Protein AF-A0A2B1KEV9-F1 (afdb_monomer)

Foldseek 3Di:
DDPVLLVPQLVLQVVLQCVVVVNDRDQKDKDFDPVVVQVVLQSQACQNSVHWKWKADQQFGGWTWHGKACDPDPQWIWTAIPVGIEIFNWGMWMWGDPPPSQLLTKIKTFGDADDDLPQDDLDDDVPDDVVVNVVVRFKAWWKAAPPGDTHHNVCVVVQWDADPVRDTDGGPPPIGTYMYTRGFMMMMGRCSHPCNVPDDPPTRSVRRVDDPVRVVVVSNVVVVVVD

Structure (mmCIF, N/CA/C/O backbone):
data_AF-A0A2B1KEV9-F1
#
_entry.id   AF-A0A2B1KEV9-F1
#
loop_
_atom_site.group_PDB
_atom_site.id
_atom_site.type_symbol
_atom_site.label_atom_id
_atom_site.label_alt_id
_atom_site.label_comp_id
_atom_site.label_asym_id
_atom_site.label_entity_id
_atom_site.label_seq_id
_atom_site.pdbx_PDB_ins_code
_atom_site.Cartn_x
_atom_site.Cartn_y
_atom_site.Cartn_z
_atom_site.occupancy
_atom_site.B_iso_or_equiv
_atom_site.auth_seq_id
_atom_site.auth_comp_id
_atom_site.auth_asym_id
_atom_site.auth_atom_id
_atom_site.pdbx_PDB_model_num
ATOM 1 N N . MET A 1 1 ? 6.404 10.753 18.498 1.00 74.69 1 MET A N 1
ATOM 2 C CA . MET A 1 1 ? 5.190 11.523 18.139 1.00 74.69 1 MET A CA 1
ATOM 3 C C . MET A 1 1 ? 4.814 12.431 19.304 1.00 74.69 1 MET A C 1
ATOM 5 O O . MET A 1 1 ? 4.954 11.979 20.433 1.00 74.69 1 MET A O 1
ATOM 9 N N . SER A 1 2 ? 4.399 13.683 19.070 1.00 80.38 2 SER A N 1
ATOM 10 C CA . SER A 1 2 ? 3.985 14.595 20.153 1.00 80.38 2 SER A CA 1
ATOM 11 C C . SER A 1 2 ? 2.540 14.333 20.602 1.00 80.38 2 SER A C 1
ATOM 13 O O . SER A 1 2 ? 1.712 13.868 19.815 1.00 80.38 2 SER A O 1
ATOM 15 N N . ASN A 1 3 ? 2.224 14.664 21.859 1.00 80.12 3 ASN A N 1
ATOM 16 C CA . ASN A 1 3 ? 0.853 14.582 22.381 1.00 80.12 3 ASN A CA 1
ATOM 17 C C . ASN A 1 3 ? -0.107 15.500 21.610 1.00 80.12 3 ASN A C 1
ATOM 19 O O . ASN A 1 3 ? -1.242 15.118 21.354 1.00 80.12 3 ASN A O 1
ATOM 23 N N . GLU A 1 4 ? 0.361 16.679 21.192 1.00 85.50 4 GLU A N 1
ATOM 24 C CA . GLU A 1 4 ? -0.411 17.623 20.375 1.00 85.50 4 GLU A CA 1
ATOM 25 C C . GLU A 1 4 ? -0.811 17.015 19.026 1.00 85.50 4 GLU A C 1
ATOM 27 O O . GLU A 1 4 ? -1.977 17.089 18.643 1.00 85.50 4 GLU A O 1
ATOM 32 N N . PHE A 1 5 ? 0.119 16.337 18.342 1.00 87.44 5 PHE A N 1
ATOM 33 C CA . PHE A 1 5 ? -0.179 15.675 17.073 1.00 87.44 5 PHE A CA 1
ATOM 34 C C . PHE A 1 5 ? -1.226 14.571 17.247 1.00 87.44 5 PHE A C 1
ATOM 36 O O . PHE A 1 5 ? -2.178 14.502 16.472 1.00 87.44 5 PHE A O 1
ATOM 43 N N . ARG A 1 6 ? -1.091 13.721 18.275 1.00 86.56 6 ARG A N 1
ATOM 44 C CA . ARG A 1 6 ? -2.061 12.642 18.532 1.00 86.56 6 ARG A CA 1
ATOM 45 C C . ARG A 1 6 ? -3.451 13.190 18.860 1.00 86.56 6 ARG A C 1
ATOM 47 O O . ARG A 1 6 ? -4.434 12.665 18.344 1.00 86.56 6 ARG A O 1
ATOM 54 N N . SER A 1 7 ? -3.532 14.258 19.652 1.00 87.00 7 SER A N 1
ATOM 55 C CA . SER A 1 7 ? -4.798 14.920 19.994 1.00 87.00 7 SER A CA 1
ATOM 56 C C . SER A 1 7 ? -5.510 15.551 18.792 1.00 87.00 7 SER A C 1
ATOM 58 O O . SER A 1 7 ? -6.706 15.801 18.884 1.00 87.00 7 SER A O 1
ATOM 60 N N . ALA A 1 8 ? -4.815 15.778 17.672 1.00 90.31 8 ALA A N 1
ATOM 61 C CA . ALA A 1 8 ? -5.410 16.261 16.425 1.00 90.31 8 ALA A CA 1
ATOM 62 C C . ALA A 1 8 ? -5.675 15.131 15.411 1.00 90.31 8 ALA A C 1
ATOM 64 O O . ALA A 1 8 ? -6.770 15.027 14.862 1.00 90.31 8 ALA A O 1
ATOM 65 N N . ASN A 1 9 ? -4.691 14.258 15.172 1.00 93.00 9 ASN A N 1
ATOM 66 C CA . ASN A 1 9 ? -4.755 13.238 14.124 1.00 93.00 9 ASN A CA 1
ATOM 67 C C . ASN A 1 9 ? -5.816 12.163 14.398 1.00 93.00 9 ASN A C 1
ATOM 69 O O . ASN A 1 9 ? -6.555 11.781 13.495 1.00 93.00 9 ASN A O 1
ATOM 73 N N . LEU A 1 10 ? -5.903 11.681 15.637 1.00 91.88 10 LEU A N 1
ATOM 74 C CA . LEU A 1 10 ? -6.791 10.581 15.993 1.00 91.88 10 LEU A CA 1
ATOM 75 C C . LEU A 1 10 ? -8.285 10.973 15.942 1.00 91.88 10 LEU A C 1
ATOM 77 O O . LEU A 1 10 ? -9.069 10.190 15.406 1.00 91.88 10 LEU A O 1
ATOM 81 N N . PRO A 1 11 ? -8.718 12.157 16.428 1.00 92.88 11 PRO A N 1
ATOM 82 C CA . PRO A 1 11 ? -10.078 12.640 16.181 1.00 92.88 11 PRO A CA 1
ATOM 83 C C . PRO A 1 11 ? -10.401 12.830 14.696 1.00 92.88 11 PRO A C 1
ATOM 85 O O . PRO A 1 11 ? -11.458 12.383 14.263 1.00 92.88 11 PRO A O 1
ATOM 88 N N . ALA A 1 12 ? -9.485 13.409 13.910 1.00 94.00 12 ALA A N 1
ATOM 89 C CA . ALA A 1 12 ? -9.695 13.606 12.474 1.00 94.00 12 ALA A CA 1
ATOM 90 C C . ALA A 1 12 ? -9.869 12.272 11.725 1.00 94.00 12 ALA A C 1
ATOM 92 O O . ALA A 1 12 ? -10.746 12.139 10.875 1.00 94.00 12 ALA A O 1
ATOM 93 N N . TRP A 1 13 ? -9.092 11.249 12.093 1.00 94.00 13 TRP A N 1
ATOM 94 C CA . TRP A 1 13 ? -9.250 9.891 11.567 1.00 94.00 13 TRP A CA 1
ATOM 95 C C . TRP A 1 13 ? -10.629 9.297 11.877 1.00 94.00 13 TRP A C 1
ATOM 97 O O . TRP A 1 13 ? -11.276 8.727 11.000 1.00 94.00 13 TRP A O 1
ATOM 107 N N . LYS A 1 14 ? -11.118 9.469 13.110 1.00 92.38 14 LYS A N 1
ATOM 108 C CA . LYS A 1 14 ? -12.446 8.984 13.525 1.00 92.38 14 LYS A CA 1
ATOM 109 C C . LYS A 1 14 ? -13.569 9.707 12.801 1.00 92.38 14 LYS A C 1
ATOM 111 O O . LYS A 1 14 ? -14.533 9.069 12.393 1.00 92.38 14 LYS A O 1
ATOM 116 N N . GLU A 1 15 ? -13.448 11.019 12.635 1.00 92.81 15 GLU A N 1
ATOM 117 C CA . GLU A 1 15 ? -14.413 11.817 11.881 1.00 92.81 15 GLU A CA 1
ATOM 118 C C . GLU A 1 15 ? -14.462 11.378 10.414 1.00 92.81 15 GLU A C 1
ATOM 120 O O . GLU A 1 15 ? -15.543 11.166 9.870 1.00 92.81 15 GLU A O 1
ATOM 125 N N . MET A 1 16 ? -13.304 11.140 9.798 1.00 94.56 16 MET A N 1
ATOM 126 C CA . MET A 1 16 ? -13.211 10.615 8.438 1.00 94.56 16 MET A CA 1
ATOM 127 C C . MET A 1 16 ? -13.878 9.235 8.299 1.00 94.56 16 MET A C 1
ATOM 129 O O . MET A 1 16 ? -14.669 9.037 7.378 1.00 94.56 16 MET A O 1
ATOM 133 N N . ILE A 1 17 ? -13.628 8.302 9.227 1.00 93.69 17 ILE A N 1
ATOM 134 C CA . ILE A 1 17 ? -14.314 6.995 9.270 1.00 93.69 17 ILE A CA 1
ATOM 135 C C . ILE A 1 17 ? -15.826 7.176 9.456 1.00 93.69 17 ILE A C 1
ATOM 137 O O . ILE A 1 17 ? -16.620 6.550 8.758 1.00 93.69 17 ILE A O 1
ATOM 141 N N . SER A 1 18 ? -16.238 8.046 10.376 1.00 91.94 18 SER A N 1
ATOM 142 C CA . SER A 1 18 ? -17.650 8.343 10.622 1.00 91.94 18 SER A CA 1
ATOM 143 C C . SER A 1 18 ? -18.335 8.859 9.353 1.00 91.94 18 SER A C 1
ATOM 145 O O . SER A 1 18 ? -19.409 8.380 8.993 1.00 91.94 18 SER A O 1
ATOM 147 N N . ASN A 1 19 ? -17.685 9.763 8.617 1.00 92.62 19 ASN A N 1
ATOM 148 C CA . ASN A 1 19 ? -18.184 10.291 7.348 1.00 92.62 19 ASN A CA 1
ATOM 149 C C . ASN A 1 19 ? -18.265 9.209 6.261 1.00 92.62 19 ASN A C 1
ATOM 151 O O . ASN A 1 19 ? -19.259 9.162 5.536 1.00 92.62 19 ASN A O 1
ATOM 155 N N . LEU A 1 20 ? -17.281 8.303 6.190 1.00 93.81 20 LEU A N 1
ATOM 156 C CA . LEU A 1 20 ? -17.303 7.150 5.281 1.00 93.81 20 LEU A CA 1
ATOM 157 C C . LEU A 1 20 ? -18.535 6.253 5.512 1.00 93.81 20 LEU A C 1
ATOM 159 O O . LEU A 1 20 ? -19.069 5.692 4.557 1.00 93.81 20 LEU A O 1
ATOM 163 N N . PHE A 1 21 ? -19.017 6.158 6.755 1.00 94.12 21 PHE A N 1
ATOM 164 C CA . PHE A 1 21 ? -20.161 5.324 7.145 1.00 94.12 21 PHE A CA 1
ATOM 165 C C . PHE A 1 21 ? -21.415 6.110 7.559 1.00 94.12 21 PHE A C 1
ATOM 167 O O . PHE A 1 21 ? -22.276 5.584 8.266 1.00 94.12 21 PHE A O 1
ATOM 174 N N . ALA A 1 22 ? -21.539 7.371 7.134 1.00 91.69 22 ALA A N 1
ATOM 175 C CA . ALA A 1 22 ? -22.698 8.224 7.418 1.00 91.69 22 ALA A CA 1
ATOM 176 C C . ALA A 1 22 ? -23.097 8.284 8.915 1.00 91.69 22 ALA A C 1
ATOM 178 O O . ALA A 1 22 ? -24.280 8.314 9.261 1.00 91.69 22 ALA A O 1
ATOM 179 N N . GLY A 1 23 ? -22.110 8.296 9.813 1.00 85.12 23 GLY A N 1
ATOM 180 C CA . GLY A 1 23 ? -22.287 8.456 11.258 1.00 85.12 23 GLY A CA 1
ATOM 181 C C . GLY A 1 23 ? -22.471 7.162 12.055 1.00 85.12 23 GLY A C 1
ATOM 182 O O . GLY A 1 23 ? -22.437 7.212 13.285 1.00 85.12 23 GLY A O 1
ATOM 183 N N . SER A 1 24 ? -22.646 6.007 11.404 1.00 87.12 24 SER A N 1
ATOM 184 C CA . SER A 1 24 ? -22.783 4.713 12.086 1.00 87.12 24 SER A CA 1
ATOM 185 C C . SER A 1 24 ? -21.634 3.787 11.714 1.00 87.12 24 SER A C 1
ATOM 187 O O . SER A 1 24 ? -21.703 3.088 10.711 1.00 87.12 24 SER A O 1
ATOM 189 N N . THR A 1 25 ? -20.574 3.781 12.527 1.00 90.56 25 THR A N 1
ATOM 190 C CA . THR A 1 25 ? -19.391 2.948 12.280 1.00 90.56 25 THR A CA 1
ATOM 191 C C . THR A 1 25 ? -19.712 1.464 12.511 1.00 90.56 25 THR A C 1
ATOM 193 O O . THR A 1 25 ? -19.949 1.058 13.653 1.00 90.56 25 THR A O 1
ATOM 196 N N . PRO A 1 26 ? -19.720 0.633 11.456 1.00 93.50 26 PRO A N 1
ATOM 197 C CA . PRO A 1 26 ? -19.912 -0.808 11.5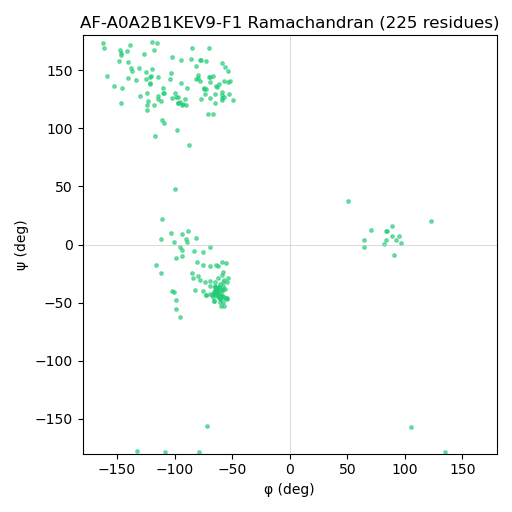79 1.00 93.50 26 PRO A CA 1
ATOM 198 C C . PRO A 1 26 ? -18.661 -1.475 12.160 1.00 93.50 26 PRO A C 1
ATOM 200 O O . PRO A 1 26 ? -17.552 -0.965 12.036 1.00 93.50 26 PRO A O 1
ATOM 203 N N . LYS A 1 27 ? -18.816 -2.667 12.750 1.00 93.88 27 LYS A N 1
ATOM 204 C CA . LYS A 1 27 ? -17.664 -3.452 13.231 1.00 93.88 27 LYS A CA 1
ATOM 205 C C . LYS A 1 27 ? -16.800 -3.999 12.097 1.00 93.88 27 LYS A C 1
ATOM 207 O O . LYS A 1 27 ? -15.592 -4.118 12.265 1.00 93.88 27 LYS A O 1
ATOM 212 N N . VAL A 1 28 ? -17.426 -4.380 10.982 1.00 96.19 28 VAL A N 1
ATOM 213 C CA . VAL A 1 28 ? -16.761 -4.989 9.826 1.00 96.19 28 VAL A CA 1
ATOM 214 C C . VAL A 1 28 ? -17.460 -4.541 8.549 1.00 96.19 28 VAL A C 1
ATOM 216 O O . VAL A 1 28 ? -18.691 -4.579 8.494 1.00 96.19 28 VAL A O 1
ATOM 219 N N . VAL A 1 29 ? -16.694 -4.146 7.533 1.00 97.75 29 VAL A N 1
ATOM 220 C CA . VAL A 1 29 ? -17.174 -3.926 6.154 1.00 97.75 29 VAL A CA 1
ATOM 221 C C . VAL A 1 29 ? -16.129 -4.435 5.182 1.00 97.75 29 VAL A C 1
ATOM 223 O O . VAL A 1 29 ? -14.941 -4.280 5.441 1.00 97.75 29 VAL A O 1
ATOM 226 N N . GLN A 1 30 ? -16.573 -5.017 4.072 1.00 98.38 30 GLN A N 1
ATOM 227 C CA . GLN A 1 30 ? -15.702 -5.555 3.037 1.00 98.38 30 GLN A CA 1
ATOM 228 C C . GLN A 1 30 ? -16.035 -4.957 1.671 1.00 98.38 30 GLN A C 1
ATOM 230 O O . GLN A 1 30 ? -17.205 -4.738 1.349 1.00 98.38 30 GLN A O 1
ATOM 235 N N . TRP A 1 31 ? -14.997 -4.709 0.876 1.00 98.69 31 TRP A N 1
ATOM 236 C CA . TRP A 1 31 ? -15.092 -4.295 -0.521 1.00 98.69 31 TRP A CA 1
ATOM 237 C C . TRP A 1 31 ? -14.189 -5.182 -1.375 1.00 98.69 31 TRP A C 1
ATOM 239 O O . TRP A 1 31 ? -13.002 -5.312 -1.086 1.00 98.69 31 TRP A O 1
ATOM 249 N N . GLU A 1 32 ? -14.744 -5.756 -2.439 1.00 98.12 32 GLU A N 1
ATOM 250 C CA . GLU A 1 32 ? -14.021 -6.630 -3.379 1.00 98.12 32 GLU A CA 1
ATOM 251 C C . GLU A 1 32 ? -13.853 -5.987 -4.767 1.00 98.12 32 GLU A C 1
ATOM 253 O O . GLU A 1 32 ? -12.911 -6.295 -5.492 1.00 98.12 32 GLU A O 1
ATOM 258 N N . GLU A 1 33 ? -14.740 -5.053 -5.127 1.00 98.31 33 GLU A N 1
ATOM 259 C CA . GLU A 1 33 ? -14.703 -4.357 -6.417 1.00 98.31 33 GLU A CA 1
ATOM 260 C C . GLU A 1 33 ? -13.562 -3.335 -6.469 1.00 98.31 33 GLU A C 1
ATOM 262 O O . GLU A 1 33 ? -13.451 -2.474 -5.589 1.00 98.31 33 GLU A O 1
ATOM 267 N N . LEU A 1 34 ? -12.744 -3.385 -7.526 1.00 98.00 34 LEU A N 1
ATOM 268 C CA . LEU A 1 34 ? -11.512 -2.591 -7.661 1.00 98.00 34 LEU A CA 1
ATOM 269 C C . LEU A 1 34 ? -11.760 -1.093 -7.508 1.00 98.00 34 LEU A C 1
ATOM 271 O O . LEU A 1 34 ? -11.047 -0.406 -6.775 1.00 98.00 34 LEU A O 1
ATOM 275 N N . GLU A 1 35 ? -12.798 -0.583 -8.164 1.00 98.12 35 GLU A N 1
ATOM 276 C CA . GLU A 1 35 ? -13.169 0.825 -8.121 1.00 98.12 35 GLU A CA 1
ATOM 277 C C . GLU A 1 35 ? -13.600 1.239 -6.716 1.00 98.12 35 GLU A C 1
ATOM 279 O O . GLU A 1 35 ? -13.311 2.356 -6.288 1.00 98.12 35 GLU A O 1
ATOM 284 N N . MET A 1 36 ? -14.279 0.354 -5.983 1.00 98.25 36 MET A N 1
ATOM 285 C CA . MET A 1 36 ? -14.701 0.627 -4.610 1.00 98.25 36 MET A CA 1
ATOM 286 C C . MET A 1 36 ? -13.514 0.602 -3.655 1.00 98.25 36 MET A C 1
ATOM 288 O O . MET A 1 36 ? -13.382 1.520 -2.846 1.00 98.25 36 MET A O 1
ATOM 292 N N . ILE A 1 37 ? -12.615 -0.374 -3.798 1.00 98.69 37 ILE A N 1
ATOM 293 C CA . ILE A 1 37 ? -11.364 -0.439 -3.036 1.00 98.69 37 ILE A CA 1
ATOM 294 C C . ILE A 1 37 ? -10.552 0.839 -3.269 1.00 98.69 37 ILE A C 1
ATOM 296 O O . ILE A 1 37 ? -10.222 1.535 -2.310 1.00 98.69 37 ILE A O 1
ATOM 300 N N . ALA A 1 38 ? -10.299 1.214 -4.526 1.00 98.38 38 ALA A N 1
ATOM 301 C CA . ALA A 1 38 ? -9.550 2.424 -4.859 1.00 98.38 38 ALA A CA 1
ATOM 302 C C . ALA A 1 38 ? -10.229 3.695 -4.316 1.00 98.38 38 ALA A C 1
ATOM 304 O O . ALA A 1 38 ? -9.552 4.590 -3.810 1.00 98.38 38 ALA A O 1
ATOM 305 N N . ARG A 1 39 ? -11.565 3.791 -4.361 1.00 98.06 39 ARG A N 1
ATOM 306 C CA . ARG A 1 39 ? -12.310 4.925 -3.778 1.00 98.06 39 ARG A CA 1
ATOM 307 C C . ARG A 1 39 ? -12.159 5.014 -2.261 1.00 98.06 39 ARG A C 1
ATOM 309 O O . ARG A 1 39 ? -11.950 6.111 -1.743 1.00 98.06 39 ARG A O 1
ATOM 316 N N . VAL A 1 40 ? -12.248 3.892 -1.548 1.00 98.25 40 VAL A N 1
ATOM 317 C CA . VAL A 1 40 ? -12.065 3.869 -0.088 1.00 98.25 40 VAL A CA 1
ATOM 318 C C . VAL A 1 40 ? -10.623 4.220 0.270 1.00 98.25 40 VAL A C 1
ATOM 320 O O . VAL A 1 40 ? -10.412 5.088 1.114 1.00 98.25 40 VAL A O 1
ATOM 323 N N . LEU A 1 41 ? -9.635 3.645 -0.424 1.00 98.25 41 LEU A N 1
ATOM 324 C CA . LEU A 1 41 ? -8.222 3.986 -0.236 1.00 98.25 41 LEU A CA 1
ATOM 325 C C . LEU A 1 41 ? -7.952 5.470 -0.500 1.00 98.25 41 LEU A C 1
ATOM 327 O O . LEU A 1 41 ? -7.241 6.104 0.271 1.00 98.25 41 LEU A O 1
ATOM 331 N N . ASN A 1 42 ? -8.571 6.062 -1.524 1.00 97.31 42 ASN A N 1
ATOM 332 C CA . ASN A 1 42 ? -8.494 7.506 -1.738 1.00 97.31 42 ASN A CA 1
ATOM 333 C C . ASN A 1 42 ? -9.145 8.297 -0.611 1.00 97.31 42 ASN A C 1
ATOM 335 O O . ASN A 1 42 ? -8.593 9.314 -0.219 1.00 97.31 42 ASN A O 1
ATOM 339 N N . THR A 1 43 ? -10.271 7.835 -0.064 1.00 96.06 43 THR A N 1
ATOM 340 C CA . THR A 1 43 ? -10.948 8.512 1.053 1.00 96.06 43 THR A CA 1
ATOM 341 C C . THR A 1 43 ? -10.056 8.593 2.290 1.00 96.06 43 THR A C 1
ATOM 343 O O . THR A 1 43 ? -10.118 9.586 3.005 1.00 96.06 43 THR A O 1
ATOM 346 N N . ILE A 1 44 ? -9.214 7.582 2.527 1.00 95.75 44 ILE A N 1
ATOM 347 C CA . ILE A 1 44 ? -8.306 7.524 3.687 1.00 95.75 44 ILE A CA 1
ATOM 348 C C . ILE A 1 44 ? -6.866 7.964 3.377 1.00 95.75 44 ILE A C 1
ATOM 350 O O . ILE A 1 44 ? -6.062 8.169 4.290 1.00 95.75 44 ILE A O 1
ATOM 354 N N . GLY A 1 45 ? -6.532 8.119 2.097 1.00 95.44 45 GLY A N 1
ATOM 355 C CA . GLY A 1 45 ? -5.234 8.584 1.628 1.00 95.44 45 GLY A CA 1
ATOM 356 C C . GLY A 1 45 ? -5.006 10.058 1.948 1.00 95.44 45 GLY A C 1
ATOM 357 O O . GLY A 1 45 ? -5.937 10.869 1.941 1.00 95.44 45 GLY A O 1
ATOM 358 N N . TYR A 1 46 ? -3.760 10.411 2.260 1.00 92.38 46 TYR A N 1
ATOM 359 C CA . TYR A 1 46 ? -3.404 11.745 2.739 1.00 92.38 46 TYR A CA 1
ATOM 360 C C . TYR A 1 46 ? -3.713 12.854 1.723 1.00 92.38 46 TYR A C 1
ATOM 362 O O . TYR A 1 46 ? -4.176 13.919 2.127 1.00 92.38 46 TYR A O 1
ATOM 370 N N . ASN A 1 47 ? -3.539 12.605 0.418 1.00 89.81 47 ASN A N 1
ATOM 371 C CA . ASN A 1 47 ? -3.765 13.621 -0.618 1.00 89.81 47 ASN A CA 1
ATOM 372 C C . ASN A 1 47 ? -5.220 14.106 -0.674 1.00 89.81 47 ASN A C 1
ATOM 374 O O . ASN A 1 47 ? -5.461 15.253 -1.044 1.00 89.81 47 ASN A O 1
ATOM 378 N N . ASN A 1 48 ? -6.180 13.254 -0.304 1.00 84.31 48 ASN A N 1
ATOM 379 C CA . ASN A 1 48 ? -7.601 13.605 -0.331 1.00 84.31 48 ASN A CA 1
ATOM 380 C C . ASN A 1 48 ? -8.148 13.935 1.060 1.00 84.31 48 ASN A C 1
ATOM 382 O O . ASN A 1 48 ? -8.954 14.852 1.196 1.00 84.31 48 ASN A O 1
ATOM 386 N N . SER A 1 49 ? -7.739 13.194 2.093 1.00 84.75 49 SER A N 1
ATOM 387 C CA . SER A 1 49 ? -8.270 13.385 3.447 1.00 84.75 49 SER A CA 1
ATOM 388 C C . SER A 1 49 ? -7.569 14.504 4.216 1.00 84.75 49 SER A C 1
ATOM 390 O O . SER A 1 49 ? -8.158 15.091 5.121 1.00 84.75 49 SER A O 1
ATOM 392 N N . GLY A 1 50 ? -6.291 14.768 3.918 1.00 85.75 50 GLY A N 1
ATOM 393 C CA . GLY A 1 50 ? -5.410 15.570 4.771 1.00 85.75 50 GLY A CA 1
ATOM 394 C C . GLY A 1 50 ? -5.120 14.932 6.139 1.00 85.75 50 GLY A C 1
ATOM 395 O O . GLY A 1 50 ? -4.447 15.540 6.974 1.00 85.75 50 GLY A O 1
ATOM 396 N N . VAL A 1 51 ? -5.604 13.710 6.392 1.00 90.31 51 VAL A N 1
ATOM 397 C CA . VAL A 1 51 ? -5.453 12.994 7.659 1.00 90.31 51 VAL A CA 1
ATOM 398 C C . VAL A 1 51 ? -4.282 12.029 7.548 1.00 90.31 51 VAL A C 1
ATOM 400 O O . VAL A 1 51 ? -4.264 11.137 6.704 1.00 90.31 51 VAL A O 1
ATOM 403 N N . SER A 1 52 ? -3.286 12.180 8.422 1.00 92.25 52 SER A N 1
ATOM 404 C CA . SER A 1 52 ? -2.146 11.263 8.435 1.00 92.25 52 SER A CA 1
ATOM 405 C C . SER A 1 52 ? -2.576 9.847 8.823 1.00 92.25 52 SER A C 1
ATOM 407 O O . SER A 1 52 ? -3.085 9.607 9.924 1.00 92.25 52 SER A O 1
ATOM 409 N N . ASN A 1 53 ? -2.302 8.906 7.934 1.00 94.25 53 ASN A N 1
ATOM 410 C CA . ASN A 1 53 ? -2.440 7.474 8.151 1.00 94.25 53 ASN A CA 1
ATOM 411 C C . ASN A 1 53 ? -1.048 6.832 8.255 1.00 94.25 53 ASN A C 1
ATOM 413 O O . ASN A 1 53 ? -0.035 7.530 8.224 1.00 94.25 53 ASN A O 1
ATOM 417 N N . HIS A 1 54 ? -1.009 5.518 8.426 1.00 93.06 54 HIS A N 1
ATOM 418 C CA . HIS A 1 54 ? 0.218 4.749 8.361 1.00 93.06 54 HIS A CA 1
ATOM 419 C C . HIS A 1 54 ? -0.066 3.374 7.773 1.00 93.06 54 HIS A C 1
ATOM 421 O O . HIS A 1 54 ? -0.899 2.638 8.312 1.00 93.06 54 HIS A O 1
ATOM 427 N N . ILE A 1 55 ? 0.609 3.056 6.670 1.00 93.31 55 ILE A N 1
ATOM 428 C CA . ILE A 1 55 ? 0.522 1.773 5.983 1.00 93.31 55 ILE A CA 1
ATOM 429 C C . ILE A 1 55 ? 1.712 0.893 6.375 1.00 93.31 55 ILE A C 1
ATOM 431 O O . ILE A 1 55 ? 2.876 1.305 6.344 1.00 93.31 55 ILE A O 1
ATOM 435 N N . PHE A 1 56 ? 1.404 -0.342 6.754 1.00 92.12 56 PHE A N 1
ATOM 436 C CA . PHE A 1 56 ? 2.378 -1.396 6.995 1.00 92.12 56 PHE A CA 1
ATOM 437 C C . PHE A 1 56 ? 2.376 -2.326 5.782 1.00 92.12 56 PHE A C 1
ATOM 439 O O . PHE A 1 56 ? 1.310 -2.786 5.372 1.00 92.12 56 PHE A O 1
ATOM 446 N N . LEU A 1 57 ? 3.556 -2.546 5.198 1.00 90.06 57 LEU A N 1
ATOM 447 C CA . LEU A 1 57 ? 3.761 -3.364 4.004 1.00 90.06 57 LEU A CA 1
ATOM 448 C C . LEU A 1 57 ? 4.148 -4.804 4.384 1.00 90.06 57 LEU A C 1
ATOM 450 O O . LEU A 1 57 ? 4.673 -5.010 5.483 1.00 90.06 57 LEU A O 1
ATOM 454 N N . PRO A 1 58 ? 3.964 -5.803 3.495 1.00 84.19 58 PRO A N 1
ATOM 455 C CA . PRO A 1 58 ? 4.194 -7.201 3.852 1.00 84.19 58 PRO A CA 1
ATOM 456 C C . PRO A 1 58 ? 5.592 -7.504 4.430 1.00 84.19 58 PRO A C 1
ATOM 458 O O . PRO A 1 58 ? 5.657 -8.169 5.461 1.00 84.19 58 PRO A O 1
ATOM 461 N N . PRO A 1 59 ? 6.713 -7.023 3.845 1.00 75.06 59 PRO A N 1
ATOM 462 C CA . PRO A 1 59 ? 8.059 -7.314 4.349 1.00 75.06 59 PRO A CA 1
ATOM 463 C C . PRO A 1 59 ? 8.604 -6.244 5.314 1.00 75.06 59 PRO A C 1
ATOM 465 O O . PRO A 1 59 ? 9.671 -6.431 5.893 1.00 75.06 59 PRO A O 1
ATOM 468 N N . SER A 1 60 ? 7.931 -5.096 5.449 1.00 69.50 60 SER A N 1
ATOM 469 C CA . SER A 1 60 ? 8.431 -3.939 6.201 1.00 69.50 60 SER A CA 1
ATOM 470 C C . SER A 1 60 ? 7.298 -3.008 6.619 1.00 69.50 60 SER A C 1
ATOM 472 O O . SER A 1 60 ? 6.377 -2.765 5.848 1.00 69.50 60 SER A O 1
ATOM 474 N N . GLY A 1 61 ? 7.383 -2.379 7.786 1.00 67.19 61 GLY A N 1
ATOM 475 C CA . GLY A 1 61 ? 6.462 -1.283 8.117 1.00 67.19 61 GLY A CA 1
ATOM 476 C C . GLY A 1 61 ? 6.927 0.076 7.580 1.00 67.19 61 GLY A C 1
ATOM 477 O O . GLY A 1 61 ? 8.095 0.234 7.224 1.00 67.19 61 GLY A O 1
ATOM 478 N N . GLY A 1 62 ? 6.051 1.084 7.640 1.00 73.50 62 GLY A N 1
ATOM 479 C CA . GLY A 1 62 ? 6.525 2.442 7.905 1.00 73.50 62 GLY A CA 1
ATOM 480 C C . GLY A 1 62 ? 6.222 3.563 6.928 1.00 73.50 62 GLY A C 1
ATOM 481 O O . GLY A 1 62 ? 6.941 4.556 6.997 1.00 73.50 62 GLY A O 1
ATOM 482 N N . LEU A 1 63 ? 5.220 3.457 6.059 1.00 89.19 63 LEU A N 1
ATOM 483 C CA . LEU A 1 63 ? 4.953 4.483 5.044 1.00 89.19 63 LEU A CA 1
ATOM 484 C C . LEU A 1 63 ? 3.604 5.165 5.276 1.00 89.19 63 LEU A C 1
ATOM 486 O O . LEU A 1 63 ? 2.815 4.750 6.127 1.00 89.19 63 LEU A O 1
ATOM 490 N N . ASP A 1 64 ? 3.322 6.203 4.502 1.00 93.50 64 ASP A N 1
ATOM 491 C CA . ASP A 1 64 ? 2.026 6.878 4.524 1.00 93.50 64 ASP A CA 1
ATOM 492 C C . ASP A 1 64 ? 1.321 6.683 3.171 1.00 93.50 64 ASP A C 1
ATOM 494 O O . ASP A 1 64 ? 1.886 6.974 2.116 1.00 93.50 64 ASP A O 1
ATOM 498 N N . LEU A 1 65 ? 0.072 6.210 3.192 1.00 96.38 65 LEU A N 1
ATOM 499 C CA . LEU A 1 65 ? -0.783 6.120 2.007 1.00 96.38 65 LEU A CA 1
ATOM 500 C C . LEU A 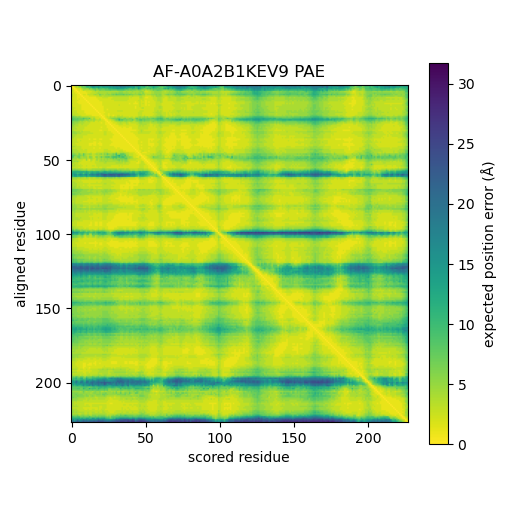1 65 ? -1.175 7.529 1.548 1.00 96.38 65 LEU A C 1
ATOM 502 O O . LEU A 1 65 ? -1.760 8.302 2.313 1.00 96.38 65 LEU A O 1
ATOM 506 N N . MET A 1 66 ? -0.927 7.833 0.277 1.00 96.75 66 MET A N 1
ATOM 507 C CA . MET A 1 66 ? -1.252 9.123 -0.333 1.00 96.75 66 MET A CA 1
ATOM 508 C C . MET A 1 66 ? -2.558 9.054 -1.118 1.00 96.75 66 MET A C 1
ATOM 510 O O . MET A 1 66 ? -3.480 9.820 -0.844 1.00 96.75 66 MET A O 1
ATOM 514 N N . GLU A 1 67 ? -2.641 8.128 -2.069 1.00 97.00 67 GLU A N 1
ATOM 515 C CA . GLU A 1 67 ? -3.761 7.961 -3.000 1.00 97.00 67 GLU A CA 1
ATOM 516 C C . GLU A 1 67 ? -3.723 6.561 -3.626 1.00 97.00 67 GLU A C 1
ATOM 518 O O . GLU A 1 67 ? -2.735 5.833 -3.491 1.00 97.00 67 GLU A O 1
ATOM 523 N N . ALA A 1 68 ? -4.800 6.186 -4.313 1.00 98.00 68 ALA A N 1
ATOM 524 C CA . ALA A 1 68 ? -4.868 4.946 -5.076 1.00 98.00 68 ALA A CA 1
ATOM 525 C C . ALA A 1 68 ? -5.551 5.167 -6.431 1.00 98.00 68 ALA A C 1
ATOM 527 O O . ALA A 1 68 ? -6.420 6.025 -6.575 1.00 98.00 68 ALA A O 1
ATOM 528 N N . SER A 1 69 ? -5.212 4.371 -7.430 1.00 97.62 69 SER A N 1
ATOM 529 C CA . SER A 1 69 ? -5.844 4.390 -8.749 1.00 97.62 69 SER A CA 1
ATOM 530 C C . SER A 1 69 ? -5.999 2.972 -9.285 1.00 97.62 69 SER A C 1
ATOM 532 O O . SER A 1 69 ? -5.430 2.019 -8.756 1.00 97.62 69 SER A O 1
ATOM 534 N N . LEU A 1 70 ? -6.801 2.815 -10.338 1.00 98.00 70 LEU A N 1
ATOM 535 C CA . LEU A 1 70 ? -6.792 1.567 -11.095 1.00 98.00 70 LEU A CA 1
ATOM 536 C C . LEU A 1 70 ? -5.413 1.393 -11.740 1.00 98.00 70 LEU A C 1
ATOM 538 O O . LEU A 1 70 ? -4.848 2.357 -12.261 1.00 98.00 70 LEU A O 1
ATOM 542 N N . GLY A 1 71 ? -4.878 0.177 -11.670 1.00 93.69 71 GLY A N 1
ATOM 543 C CA . GLY A 1 71 ? -3.592 -0.160 -12.261 1.00 93.69 71 GLY A CA 1
ATOM 544 C C . GLY A 1 71 ? -3.701 -0.356 -13.771 1.00 93.69 71 GLY A C 1
ATOM 545 O O . GLY A 1 71 ? -4.772 -0.648 -14.303 1.00 93.69 71 GLY A O 1
ATOM 546 N N . GLU A 1 72 ? -2.569 -0.224 -14.459 1.00 91.56 72 GLU A N 1
ATOM 547 C CA . GLU A 1 72 ? -2.458 -0.571 -15.883 1.00 91.56 72 GLU A CA 1
ATOM 548 C C . GLU A 1 72 ? -2.554 -2.091 -16.097 1.00 91.56 72 GLU A C 1
ATOM 550 O O . GLU A 1 72 ? -3.086 -2.557 -17.105 1.00 91.56 72 GLU A O 1
ATOM 555 N N . GLU A 1 73 ? -2.078 -2.873 -15.123 1.00 93.88 73 GLU A N 1
ATOM 556 C CA . GLU A 1 73 ? -2.216 -4.326 -15.113 1.00 93.88 73 GLU A CA 1
ATOM 557 C C . GLU A 1 73 ? -3.658 -4.745 -14.799 1.00 93.88 73 GLU A C 1
ATOM 559 O O . GLU A 1 73 ? -4.284 -4.269 -13.846 1.00 93.88 73 GLU A O 1
ATOM 564 N N . GLN A 1 74 ? -4.189 -5.686 -15.583 1.00 94.44 74 GLN A N 1
ATOM 565 C CA . GLN A 1 74 ? -5.564 -6.145 -15.423 1.00 94.44 74 GLN A CA 1
ATOM 566 C C . GLN A 1 74 ? -5.805 -6.723 -14.023 1.00 94.44 74 GLN A C 1
ATOM 568 O O . GLN A 1 74 ? -5.185 -7.701 -13.602 1.00 94.44 74 GLN A O 1
ATOM 573 N N . GLY A 1 75 ? -6.805 -6.170 -13.339 1.00 97.00 75 GLY A N 1
ATOM 574 C CA . GLY A 1 75 ? -7.187 -6.622 -12.008 1.00 97.00 75 GLY A CA 1
ATOM 575 C C . GLY A 1 75 ? -6.348 -6.024 -10.881 1.00 97.00 75 GLY A C 1
ATOM 576 O O . GLY A 1 75 ? -6.558 -6.416 -9.738 1.00 97.00 75 GLY A O 1
ATOM 577 N N . CYS A 1 76 ? -5.421 -5.113 -11.182 1.00 98.06 76 CYS A N 1
ATOM 578 C CA . CYS A 1 76 ? -4.566 -4.465 -10.197 1.00 98.06 76 CYS A CA 1
ATOM 579 C C . CYS A 1 76 ? -5.033 -3.044 -9.869 1.00 98.06 76 CYS A C 1
ATOM 581 O O . CYS A 1 76 ? -5.758 -2.396 -10.628 1.00 98.06 76 CYS A O 1
ATOM 583 N N . ILE A 1 77 ? -4.561 -2.546 -8.732 1.00 98.44 77 ILE A N 1
ATOM 584 C CA . ILE A 1 77 ? -4.587 -1.128 -8.372 1.00 98.44 77 ILE A CA 1
ATOM 585 C C . ILE A 1 77 ? -3.155 -0.643 -8.164 1.00 98.44 77 ILE A C 1
ATOM 587 O O . ILE A 1 77 ? -2.278 -1.417 -7.768 1.00 98.44 77 ILE A O 1
ATOM 591 N N . GLU A 1 78 ? -2.927 0.640 -8.414 1.00 98.00 78 GLU A N 1
ATOM 592 C CA . GLU A 1 78 ? -1.709 1.325 -8.006 1.00 98.00 78 GLU A CA 1
ATOM 593 C C . GLU A 1 78 ? -1.993 2.097 -6.719 1.00 98.00 78 GLU A C 1
ATOM 595 O O . GLU A 1 78 ? -2.950 2.866 -6.630 1.00 98.00 78 GLU A O 1
ATOM 600 N N . ILE A 1 79 ? -1.173 1.869 -5.704 1.00 97.56 79 ILE A N 1
ATOM 601 C CA . ILE A 1 79 ? -1.218 2.578 -4.435 1.00 97.56 79 ILE A CA 1
ATOM 602 C C . ILE A 1 79 ? 0.040 3.422 -4.345 1.00 97.56 79 ILE A C 1
ATOM 604 O O . ILE A 1 79 ? 1.153 2.907 -4.406 1.00 97.56 79 ILE A O 1
ATOM 608 N N . LYS A 1 80 ? -0.125 4.726 -4.161 1.00 96.88 80 LYS A N 1
ATOM 609 C CA . LYS A 1 80 ? 0.998 5.631 -3.965 1.00 96.88 80 LYS A CA 1
ATOM 610 C C . LYS A 1 80 ? 1.197 5.881 -2.485 1.00 96.88 80 LYS A C 1
ATOM 612 O O . LYS A 1 80 ? 0.277 6.313 -1.786 1.00 96.88 80 LYS A O 1
ATOM 617 N N . HIS A 1 81 ? 2.418 5.659 -2.034 1.00 94.25 81 HIS A N 1
ATOM 618 C CA . HIS A 1 81 ? 2.886 6.054 -0.718 1.00 94.25 81 HIS A CA 1
ATOM 619 C C . HIS A 1 81 ? 4.070 7.024 -0.849 1.00 94.25 81 HIS A C 1
ATOM 621 O O . HIS A 1 81 ? 4.558 7.290 -1.949 1.00 94.25 81 HIS A O 1
ATOM 627 N N . ASP A 1 82 ? 4.537 7.576 0.264 1.00 90.19 82 ASP A N 1
ATOM 628 C CA . ASP A 1 82 ? 5.660 8.527 0.313 1.00 90.19 82 ASP A CA 1
ATOM 629 C C . ASP A 1 82 ? 6.975 8.004 -0.299 1.00 90.19 82 ASP A C 1
ATOM 631 O O . ASP A 1 82 ? 7.727 8.797 -0.862 1.00 90.19 82 ASP A O 1
ATOM 635 N N . ALA A 1 83 ? 7.242 6.694 -0.258 1.00 91.00 83 ALA A N 1
ATOM 636 C CA . ALA A 1 83 ? 8.420 6.110 -0.922 1.00 91.00 83 ALA A CA 1
ATOM 637 C C . ALA A 1 83 ? 8.258 5.801 -2.431 1.00 91.00 83 ALA A C 1
ATOM 639 O O . ALA A 1 83 ? 9.231 5.398 -3.066 1.00 91.00 83 ALA A O 1
ATOM 640 N N . GLY A 1 84 ? 7.067 5.968 -3.017 1.00 91.94 84 GLY A N 1
ATOM 641 C CA . GLY A 1 84 ? 6.808 5.658 -4.428 1.00 91.94 84 GLY A CA 1
ATOM 642 C C . GLY A 1 84 ? 5.504 4.890 -4.680 1.00 91.94 84 GLY A C 1
ATOM 643 O O . GLY A 1 84 ? 4.725 4.646 -3.758 1.00 91.94 84 GLY A O 1
ATOM 644 N N . PRO A 1 85 ? 5.220 4.550 -5.946 1.00 95.56 85 PRO A N 1
ATOM 645 C CA . PRO A 1 85 ? 4.079 3.722 -6.313 1.00 95.56 85 PRO A CA 1
ATOM 646 C C . PRO A 1 85 ? 4.341 2.234 -6.040 1.00 95.56 85 PRO A C 1
ATOM 648 O O . PRO A 1 85 ? 5.416 1.699 -6.332 1.00 95.56 85 PRO A O 1
ATOM 651 N N . MET A 1 86 ? 3.309 1.548 -5.559 1.00 95.81 86 MET A N 1
ATOM 652 C CA . MET A 1 86 ? 3.246 0.095 -5.515 1.00 95.81 86 MET A CA 1
ATOM 653 C C . MET A 1 86 ? 2.043 -0.430 -6.295 1.00 95.81 86 MET A C 1
ATOM 655 O O . MET A 1 86 ? 0.972 0.173 -6.282 1.00 95.81 86 MET A O 1
ATOM 659 N N . ILE A 1 87 ? 2.209 -1.571 -6.953 1.00 97.56 87 ILE A N 1
ATOM 660 C CA . ILE A 1 87 ? 1.157 -2.249 -7.709 1.00 97.56 87 ILE A CA 1
ATOM 661 C C . ILE A 1 87 ? 0.779 -3.519 -6.963 1.00 97.56 87 ILE A C 1
ATOM 663 O O . ILE A 1 87 ? 1.649 -4.308 -6.585 1.00 97.56 87 ILE A O 1
ATOM 667 N N . VAL A 1 88 ? -0.520 -3.713 -6.755 1.00 97.75 88 VAL A N 1
ATOM 668 C CA . VAL A 1 88 ? -1.059 -4.884 -6.058 1.00 97.75 88 VAL A CA 1
ATOM 669 C C . VAL A 1 88 ? -2.292 -5.397 -6.790 1.00 97.75 88 VAL A C 1
ATOM 671 O O . VAL A 1 88 ? -3.051 -4.614 -7.366 1.00 97.75 88 VAL A O 1
ATOM 674 N N . LYS A 1 89 ? -2.535 -6.707 -6.724 1.00 98.25 89 LYS A N 1
ATOM 675 C CA . LYS A 1 89 ? -3.792 -7.312 -7.169 1.00 98.25 89 LYS A CA 1
ATOM 676 C C . LYS A 1 89 ? -4.690 -7.531 -5.954 1.00 98.25 89 LYS A C 1
ATOM 678 O O . LYS A 1 89 ? -4.473 -8.496 -5.225 1.00 98.25 89 LYS A O 1
ATOM 683 N N . PRO A 1 90 ? -5.660 -6.653 -5.666 1.00 98.25 90 PRO A N 1
ATOM 684 C CA . PRO A 1 90 ? -6.424 -6.754 -4.434 1.00 98.25 90 PRO A CA 1
ATOM 685 C C . PRO A 1 90 ? -7.364 -7.969 -4.455 1.00 98.25 90 PRO A C 1
ATOM 687 O O . PRO A 1 90 ? -7.926 -8.347 -5.488 1.00 98.25 90 PRO A O 1
ATOM 690 N N . ASN A 1 91 ? -7.521 -8.586 -3.289 1.00 97.88 91 ASN A N 1
ATOM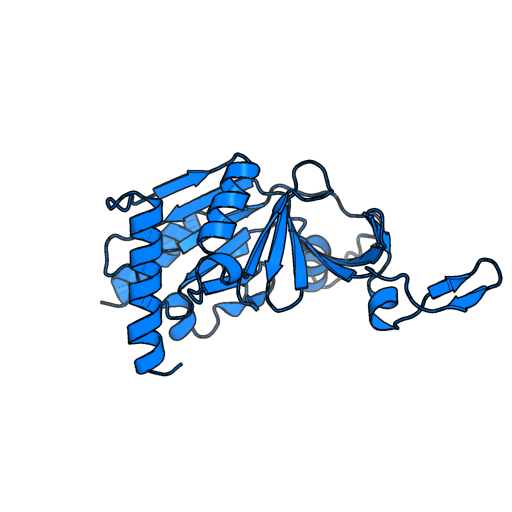 691 C CA . ASN A 1 91 ? -8.526 -9.600 -3.016 1.00 97.88 91 ASN A CA 1
ATOM 692 C C . ASN A 1 91 ? -9.758 -8.977 -2.373 1.00 97.88 91 ASN A C 1
ATOM 694 O O . ASN A 1 91 ? -10.837 -8.994 -2.956 1.00 97.88 91 ASN A O 1
ATOM 698 N N . VAL A 1 92 ? -9.567 -8.401 -1.191 1.00 98.38 92 VAL A N 1
ATOM 699 C CA . VAL A 1 92 ? -10.616 -7.760 -0.409 1.00 98.38 92 VAL A CA 1
ATOM 700 C C . VAL A 1 92 ? -9.987 -6.678 0.456 1.00 98.38 92 VAL A C 1
ATOM 702 O O . VAL A 1 92 ? -8.928 -6.879 1.051 1.00 98.38 92 VAL A O 1
ATOM 705 N N . LEU A 1 93 ? -10.639 -5.522 0.515 1.00 98.75 93 LEU A N 1
ATOM 706 C CA . LEU A 1 93 ? -10.384 -4.507 1.525 1.00 98.75 93 LEU A CA 1
ATOM 707 C C . LEU A 1 93 ? -11.386 -4.710 2.659 1.00 98.75 93 LEU A C 1
ATOM 709 O O . LEU A 1 93 ? -12.589 -4.633 2.424 1.00 98.75 93 LEU A O 1
ATOM 713 N N . THR A 1 94 ? -10.906 -4.914 3.878 1.00 98.62 94 THR A N 1
ATOM 714 C CA . THR A 1 94 ? -11.735 -5.054 5.075 1.00 98.62 94 THR A CA 1
ATOM 715 C C . THR A 1 94 ? -11.488 -3.887 6.019 1.00 98.62 94 THR A C 1
ATOM 717 O O . THR A 1 94 ? -10.355 -3.625 6.407 1.00 98.62 94 THR A O 1
ATOM 720 N N . PHE A 1 95 ? -12.543 -3.182 6.413 1.00 98.00 95 PHE A N 1
ATOM 721 C CA . PHE A 1 95 ? -12.514 -2.275 7.556 1.00 98.00 95 PHE A CA 1
ATOM 722 C C . PHE A 1 95 ? -12.877 -3.042 8.828 1.00 98.00 95 PHE A C 1
ATOM 724 O O . PHE A 1 95 ? -13.871 -3.773 8.835 1.00 98.00 95 PHE A O 1
ATOM 731 N N . ARG A 1 96 ? -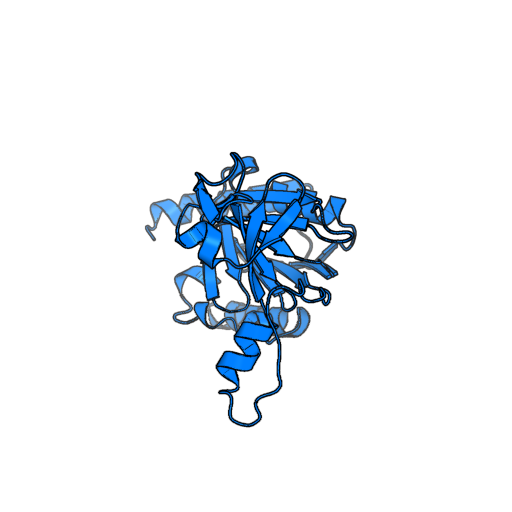12.123 -2.829 9.909 1.00 96.06 96 ARG A N 1
ATOM 732 C CA . ARG A 1 96 ? -12.403 -3.364 11.246 1.00 96.06 96 ARG A CA 1
ATOM 733 C C . ARG A 1 96 ? -12.495 -2.235 12.262 1.00 96.06 96 ARG A C 1
ATOM 735 O O . ARG A 1 96 ? -11.580 -1.421 12.374 1.00 96.06 96 ARG A O 1
ATOM 742 N N . SER A 1 97 ? -13.571 -2.250 13.046 1.00 93.62 97 SER A N 1
ATOM 743 C CA . SER A 1 97 ? -13.736 -1.413 14.231 1.00 93.62 97 SER A CA 1
ATOM 744 C C . SER A 1 97 ? -13.956 -2.262 15.474 1.00 93.62 97 SER A C 1
ATOM 746 O O . SER A 1 97 ? -14.730 -3.224 15.469 1.00 93.62 97 SER A O 1
ATOM 748 N N . PHE A 1 98 ? -13.310 -1.862 16.566 1.00 87.94 98 PHE A N 1
ATOM 749 C CA . PHE A 1 98 ? -13.396 -2.556 17.854 1.00 87.94 98 PHE A CA 1
ATOM 750 C C . PHE A 1 98 ? -14.314 -1.841 18.852 1.00 87.94 98 PHE A C 1
ATOM 752 O O . PHE A 1 98 ? -14.344 -2.203 20.024 1.00 87.94 98 PHE A O 1
ATOM 759 N N . GLY A 1 99 ? -15.067 -0.822 18.417 1.00 75.12 99 GLY A N 1
ATOM 760 C CA . GLY A 1 99 ? -16.070 -0.123 19.237 1.00 75.12 99 GLY A CA 1
ATOM 761 C C . GLY A 1 99 ? -15.525 0.651 20.449 1.00 75.12 99 GLY A C 1
ATOM 762 O O . GLY A 1 99 ? -16.296 1.303 21.148 1.00 75.12 99 GLY A O 1
ATOM 763 N N . ASN A 1 100 ? -14.213 0.592 20.694 1.00 64.12 100 ASN A N 1
ATOM 764 C CA . ASN A 1 100 ? -13.493 1.406 21.669 1.00 64.12 100 ASN A CA 1
ATOM 765 C C . ASN A 1 100 ? -13.387 2.857 21.167 1.00 64.12 100 ASN A C 1
ATOM 767 O O . ASN A 1 100 ? -14.157 3.311 20.326 1.00 64.12 100 ASN A O 1
ATOM 771 N N . SER A 1 101 ? -12.394 3.608 21.641 1.00 73.19 101 SER A N 1
ATOM 772 C CA . SER A 1 101 ? -12.155 4.975 21.195 1.00 73.19 101 SER A CA 1
ATOM 773 C C . SER A 1 101 ? -11.976 5.117 19.677 1.00 73.19 101 SER A C 1
ATOM 775 O O . SER A 1 101 ? -12.078 6.243 19.226 1.00 73.19 101 SER A O 1
ATOM 777 N N . GLY A 1 102 ? -11.734 4.058 18.893 1.00 79.38 102 GLY A N 1
ATOM 778 C CA . GLY A 1 102 ? -11.382 4.103 17.461 1.00 79.38 102 GLY A CA 1
ATOM 779 C C . GLY A 1 102 ? -9.869 4.058 17.206 1.00 79.38 102 GLY A C 1
ATOM 780 O O . GLY A 1 102 ? -9.399 4.249 16.092 1.00 79.38 102 GLY A O 1
ATOM 781 N N . ASP A 1 103 ? -9.083 3.838 18.260 1.00 87.06 103 ASP A N 1
ATOM 782 C CA . ASP A 1 103 ? -7.612 3.829 18.231 1.00 87.06 103 ASP A CA 1
ATOM 783 C C . ASP A 1 103 ? -7.005 2.570 17.605 1.00 87.06 103 ASP A C 1
ATOM 785 O O . ASP A 1 103 ? -5.818 2.561 17.267 1.00 87.06 103 ASP A O 1
ATOM 789 N N . TRP A 1 104 ? -7.819 1.522 17.505 1.00 91.56 104 TRP A N 1
ATOM 790 C CA . TRP A 1 104 ? -7.478 0.213 16.958 1.00 91.56 104 TRP A CA 1
ATOM 791 C C . TRP A 1 104 ? -8.203 -0.064 15.644 1.00 91.56 104 TRP A C 1
ATOM 793 O O . TRP A 1 104 ? -8.095 -1.167 15.126 1.00 91.56 104 TRP A O 1
ATOM 803 N N . ASP A 1 105 ? -8.951 0.910 15.127 1.00 93.88 105 ASP A N 1
ATOM 804 C CA . ASP A 1 105 ? -9.684 0.749 13.881 1.00 93.88 105 ASP A CA 1
ATOM 805 C C . ASP A 1 105 ? -8.700 0.806 12.709 1.00 93.88 105 ASP A C 1
ATOM 807 O O . ASP A 1 105 ? -7.818 1.675 12.664 1.00 93.88 105 ASP A O 1
ATOM 811 N N . TYR A 1 106 ? -8.845 -0.124 11.768 1.00 95.81 106 TYR A N 1
ATOM 812 C CA . TYR A 1 106 ? -7.920 -0.276 10.649 1.00 95.81 106 TYR A CA 1
ATOM 813 C C . TYR A 1 106 ? -8.603 -0.751 9.378 1.00 95.81 106 TYR A C 1
ATOM 815 O O . TYR A 1 106 ? -9.724 -1.264 9.390 1.00 95.81 106 TYR A O 1
ATOM 823 N N . PHE A 1 107 ? -7.874 -0.599 8.280 1.00 97.75 107 PHE A N 1
ATOM 824 C CA . PHE A 1 107 ? -8.181 -1.219 7.002 1.00 97.75 107 PHE A CA 1
ATOM 825 C C . PHE A 1 107 ? -7.140 -2.299 6.704 1.00 97.75 107 PHE A C 1
ATOM 827 O O . PHE A 1 107 ? -5.951 -2.057 6.888 1.00 97.75 107 PHE A O 1
ATOM 834 N N . HIS A 1 108 ? -7.580 -3.472 6.264 1.00 97.81 108 HIS A N 1
ATOM 835 C CA . HIS A 1 108 ? -6.751 -4.603 5.849 1.00 97.81 108 HIS A CA 1
ATOM 836 C C . HIS A 1 108 ? -7.016 -4.885 4.383 1.00 97.81 108 HIS A C 1
ATOM 838 O O . HIS A 1 108 ? -8.158 -5.144 4.011 1.00 97.81 108 HIS A O 1
ATOM 844 N N . LEU A 1 109 ? -5.993 -4.803 3.546 1.00 98.00 109 LEU A N 1
ATOM 845 C CA . LEU A 1 109 ? -6.101 -5.121 2.132 1.00 98.00 109 LEU A CA 1
ATOM 846 C C . LEU A 1 109 ? -5.327 -6.403 1.865 1.00 98.00 109 LEU A C 1
ATOM 848 O O . LEU A 1 109 ? -4.098 -6.396 1.862 1.00 98.00 109 LEU A O 1
ATOM 852 N N . ASP A 1 110 ? -6.062 -7.481 1.630 1.00 97.38 110 ASP A N 1
ATOM 853 C CA . ASP A 1 110 ? -5.504 -8.754 1.192 1.00 97.38 110 ASP A CA 1
ATOM 854 C C . ASP A 1 110 ? -5.222 -8.735 -0.300 1.00 97.38 110 ASP A C 1
ATOM 856 O O . ASP A 1 110 ? -5.981 -8.144 -1.075 1.00 97.38 110 ASP A O 1
ATOM 860 N N . PHE A 1 111 ? -4.166 -9.424 -0.722 1.00 96.31 111 PHE A N 1
ATOM 861 C CA . PHE A 1 111 ? -3.802 -9.548 -2.128 1.00 96.31 111 PHE A CA 1
ATOM 862 C C . PHE A 1 111 ? -4.173 -10.924 -2.682 1.00 96.31 111 PHE A C 1
ATOM 864 O O . PHE A 1 111 ? -4.030 -11.955 -2.024 1.00 96.31 111 PHE A O 1
ATOM 871 N N . LYS A 1 112 ? -4.626 -10.948 -3.935 1.00 96.31 112 LYS A N 1
ATOM 872 C CA . LYS A 1 112 ? -4.602 -12.153 -4.767 1.00 96.31 112 LYS A CA 1
ATOM 873 C C . LYS A 1 112 ? -3.175 -12.367 -5.258 1.00 96.31 112 LYS A C 1
ATOM 875 O O . LYS A 1 112 ? -2.403 -11.416 -5.355 1.00 96.31 112 LYS A O 1
ATOM 880 N N . LEU A 1 113 ? -2.863 -13.602 -5.645 1.00 95.06 113 LEU A N 1
ATOM 881 C CA . LEU A 1 113 ? -1.613 -13.882 -6.340 1.00 95.06 113 LEU A CA 1
ATOM 882 C C . LEU A 1 113 ? -1.547 -13.061 -7.637 1.00 95.06 113 LEU A C 1
ATOM 884 O O . LEU A 1 113 ? -2.465 -13.108 -8.469 1.00 95.06 113 LEU A O 1
ATOM 888 N N . LEU A 1 114 ? -0.464 -12.309 -7.786 1.00 95.25 114 LEU A N 1
ATOM 889 C CA . LEU A 1 114 ? -0.084 -11.631 -9.014 1.00 95.25 114 LEU A CA 1
ATOM 890 C C . LEU A 1 114 ? 1.141 -12.338 -9.590 1.00 95.25 114 LEU A C 1
ATOM 892 O O . LEU A 1 114 ? 2.107 -12.599 -8.877 1.00 95.25 114 LEU A O 1
ATOM 896 N N . GLU A 1 115 ? 1.071 -12.666 -10.878 1.00 92.62 115 GLU A N 1
ATOM 897 C CA . GLU A 1 115 ? 2.143 -13.390 -11.553 1.00 92.62 115 GLU A CA 1
ATOM 898 C C . GLU A 1 115 ? 3.423 -12.536 -11.639 1.00 92.62 115 GLU A C 1
ATOM 900 O O . GLU A 1 115 ? 3.338 -11.306 -11.818 1.00 92.62 115 GLU A O 1
ATOM 905 N N . PRO A 1 116 ? 4.609 -13.169 -11.541 1.00 92.38 116 PRO A N 1
ATOM 906 C CA . PRO A 1 116 ? 5.887 -12.488 -11.708 1.00 92.38 116 PRO A CA 1
ATOM 907 C C . PRO A 1 116 ? 5.971 -11.710 -13.023 1.00 92.38 116 PRO A C 1
ATOM 909 O O . PRO A 1 116 ? 5.379 -12.098 -14.032 1.00 92.38 116 PRO A O 1
ATOM 912 N N . SER A 1 117 ? 6.732 -10.616 -13.030 1.00 92.81 117 SER A N 1
ATOM 913 C CA . SER A 1 117 ? 6.887 -9.761 -14.224 1.00 92.81 117 SER A CA 1
ATOM 914 C C . SER A 1 117 ? 7.679 -10.439 -15.342 1.00 92.81 117 SER A C 1
ATOM 916 O O . SER A 1 117 ? 7.628 -10.000 -16.488 1.00 92.81 117 SER A O 1
ATOM 918 N N . GLY A 1 118 ? 8.433 -11.489 -15.006 1.00 91.38 118 GLY A N 1
ATOM 919 C CA . GLY A 1 118 ? 9.368 -12.158 -15.909 1.00 91.38 118 GLY A CA 1
ATOM 920 C C . GLY A 1 118 ? 10.731 -11.467 -16.022 1.00 91.38 118 GLY A C 1
ATOM 921 O O . GLY A 1 118 ? 11.591 -11.969 -16.739 1.00 91.38 118 GLY A O 1
ATOM 922 N N . ILE A 1 119 ? 10.948 -10.352 -15.312 1.00 93.00 119 ILE A N 1
ATOM 923 C CA . ILE A 1 119 ? 12.242 -9.650 -15.261 1.00 93.00 119 ILE A CA 1
ATOM 924 C C . ILE A 1 119 ? 13.243 -10.402 -14.382 1.00 93.00 119 ILE A C 1
ATOM 926 O O . ILE A 1 119 ? 14.417 -10.526 -14.725 1.00 93.00 119 ILE A O 1
ATOM 930 N N . TYR A 1 120 ? 12.767 -10.941 -13.260 1.00 87.69 120 TYR A N 1
ATOM 931 C CA . TYR A 1 120 ? 13.570 -11.742 -12.348 1.00 87.69 120 TYR A CA 1
ATOM 932 C C . TYR A 1 120 ? 13.425 -13.232 -12.649 1.00 87.69 120 TYR A C 1
ATOM 934 O O . TYR A 1 120 ? 12.331 -13.736 -12.902 1.00 87.69 120 TYR A O 1
ATOM 942 N N . THR A 1 121 ? 14.539 -13.961 -12.580 1.00 78.06 121 THR A N 1
ATOM 943 C CA . THR A 1 121 ? 14.538 -15.424 -12.639 1.00 78.06 121 THR A CA 1
ATOM 944 C C . THR A 1 121 ? 14.439 -16.005 -11.235 1.00 78.06 121 THR A C 1
ATOM 946 O O . THR A 1 121 ? 15.268 -15.731 -10.361 1.00 78.06 121 THR A O 1
ATOM 949 N N . TYR A 1 122 ? 13.442 -16.859 -11.036 1.00 70.31 122 TYR A N 1
ATOM 950 C CA . TYR A 1 122 ? 13.151 -17.528 -9.771 1.00 70.31 122 TYR A CA 1
ATOM 951 C C . TYR A 1 122 ? 13.689 -18.954 -9.758 1.00 70.31 122 TYR A C 1
ATOM 953 O O . TYR A 1 122 ? 12.961 -19.885 -9.435 1.00 70.31 122 TYR A O 1
ATOM 961 N N . GLU A 1 123 ? 14.946 -19.150 -10.166 1.00 68.81 123 GLU A N 1
ATOM 962 C CA . GLU A 1 123 ? 15.539 -20.485 -10.081 1.00 68.81 123 GLU A CA 1
ATOM 963 C C . GLU A 1 123 ? 15.520 -20.954 -8.621 1.00 68.81 123 GLU A C 1
ATOM 965 O O . GLU A 1 123 ? 15.912 -20.213 -7.705 1.00 68.81 123 GLU A O 1
ATOM 970 N N . GLU A 1 124 ? 14.998 -22.165 -8.416 1.00 65.56 124 GLU A N 1
ATOM 971 C CA . GLU A 1 124 ? 15.008 -22.835 -7.124 1.00 65.56 124 GLU A CA 1
ATOM 972 C C . GLU A 1 124 ? 16.456 -23.157 -6.775 1.00 65.56 124 GLU A C 1
ATOM 974 O O . GLU A 1 124 ? 17.118 -23.974 -7.415 1.00 65.56 124 GLU A O 1
ATOM 979 N N . ASN A 1 125 ? 16.962 -22.485 -5.750 1.00 72.12 125 ASN A N 1
ATOM 980 C CA . ASN A 1 125 ? 18.227 -22.828 -5.139 1.00 72.12 125 ASN A CA 1
ATOM 981 C C . ASN A 1 125 ? 17.908 -23.417 -3.769 1.00 72.12 125 ASN A C 1
ATOM 983 O O . ASN A 1 125 ? 17.573 -22.687 -2.843 1.00 72.12 125 ASN A O 1
ATOM 987 N N . GLU A 1 126 ? 18.018 -24.740 -3.640 1.00 75.00 126 GLU A N 1
ATOM 988 C CA . GLU A 1 126 ? 17.738 -25.468 -2.391 1.00 75.00 126 GLU A CA 1
ATOM 989 C C . GLU A 1 126 ? 18.619 -25.011 -1.210 1.00 75.00 126 GLU A C 1
ATOM 991 O O . GLU A 1 126 ? 18.312 -25.307 -0.057 1.00 75.00 126 GLU A O 1
ATOM 996 N N . ASN A 1 127 ? 19.706 -24.280 -1.484 1.00 83.31 127 ASN A N 1
ATOM 997 C CA . ASN A 1 127 ? 20.596 -23.703 -0.476 1.00 83.31 127 ASN A CA 1
ATOM 998 C C . ASN A 1 127 ? 20.346 -22.203 -0.228 1.00 83.31 127 ASN A C 1
ATOM 1000 O O . ASN A 1 127 ? 21.105 -21.586 0.522 1.00 83.31 127 ASN A O 1
ATOM 1004 N N . GLU A 1 128 ? 19.353 -21.591 -0.882 1.00 80.00 128 GLU A N 1
ATOM 1005 C CA . GLU A 1 128 ? 18.998 -20.191 -0.649 1.00 80.00 128 GLU A CA 1
ATOM 1006 C C . GLU A 1 128 ? 18.375 -20.029 0.738 1.00 80.00 128 GLU A C 1
ATOM 1008 O O . GLU A 1 128 ? 17.592 -20.858 1.203 1.00 80.00 128 GLU A O 1
ATOM 1013 N N . ASP A 1 129 ? 18.745 -18.942 1.413 1.00 82.31 129 ASP A N 1
ATOM 1014 C CA . ASP A 1 129 ? 18.150 -18.594 2.694 1.00 82.31 129 ASP A CA 1
ATOM 1015 C C . ASP A 1 129 ? 16.620 -18.459 2.520 1.00 82.31 129 ASP A C 1
ATOM 1017 O O . ASP A 1 129 ? 16.171 -17.701 1.648 1.00 82.31 129 ASP A O 1
ATOM 1021 N N . PRO A 1 130 ? 15.798 -19.155 3.330 1.00 80.94 130 PRO A N 1
ATOM 1022 C CA . PRO A 1 130 ? 14.343 -19.077 3.232 1.00 80.94 130 PRO A CA 1
ATOM 1023 C C . PRO A 1 130 ? 13.798 -17.647 3.311 1.00 80.94 130 PRO A C 1
ATOM 1025 O O . PRO A 1 130 ? 12.808 -17.341 2.650 1.00 80.94 130 PRO A O 1
ATOM 1028 N N . PHE A 1 131 ? 14.454 -16.757 4.063 1.00 78.81 131 PHE A N 1
ATOM 1029 C CA . PHE A 1 131 ? 14.090 -15.343 4.130 1.00 78.81 131 PHE A CA 1
ATOM 1030 C C . PHE A 1 131 ? 14.308 -14.640 2.785 1.00 78.81 131 PHE A C 1
ATOM 1032 O O . PHE A 1 131 ? 13.457 -13.873 2.336 1.00 78.81 131 PHE A O 1
ATOM 1039 N N . VAL A 1 132 ? 15.419 -14.930 2.102 1.00 78.25 132 VAL A N 1
ATOM 1040 C CA . VAL A 1 132 ? 15.704 -14.390 0.762 1.00 78.25 132 VAL A CA 1
ATOM 1041 C C . VAL A 1 132 ? 14.685 -14.916 -0.248 1.00 78.25 132 VAL A C 1
ATOM 1043 O O . VAL A 1 132 ? 14.147 -14.133 -1.034 1.00 78.25 132 VAL A O 1
ATOM 1046 N N . THR A 1 133 ? 14.347 -16.207 -0.174 1.00 79.38 133 THR A N 1
ATOM 1047 C CA . THR A 1 133 ? 13.294 -16.804 -1.010 1.00 79.38 133 THR A CA 1
ATOM 1048 C C . THR A 1 133 ? 11.941 -16.127 -0.758 1.00 79.38 133 THR A C 1
ATOM 1050 O O . THR A 1 133 ? 11.245 -15.758 -1.707 1.00 79.38 133 THR A O 1
ATOM 1053 N N . GLU A 1 134 ? 11.561 -15.925 0.508 1.00 79.25 134 GLU A N 1
ATOM 1054 C CA . GLU A 1 134 ? 10.303 -15.284 0.914 1.00 79.25 134 GLU A CA 1
ATOM 1055 C C . GLU A 1 134 ? 10.203 -13.852 0.383 1.00 79.25 134 GLU A C 1
ATOM 1057 O O . GLU A 1 134 ? 9.198 -13.508 -0.241 1.00 79.25 134 GLU A O 1
ATOM 1062 N N . VAL A 1 135 ? 11.246 -13.040 0.570 1.00 79.38 135 VAL A N 1
ATOM 1063 C CA . VAL A 1 135 ? 11.316 -11.654 0.081 1.00 79.38 135 VAL A CA 1
ATOM 1064 C C . VAL A 1 135 ? 11.180 -11.613 -1.439 1.00 79.38 135 VAL A C 1
ATOM 1066 O O . VAL A 1 135 ? 10.279 -10.947 -1.957 1.00 79.38 135 VAL A O 1
ATOM 1069 N N . ARG A 1 136 ? 12.010 -12.392 -2.146 1.00 80.00 136 ARG A N 1
ATOM 1070 C CA . ARG A 1 136 ? 12.035 -12.454 -3.613 1.00 80.00 136 ARG A CA 1
ATOM 1071 C C . ARG A 1 136 ? 10.675 -12.853 -4.185 1.00 80.00 136 ARG A C 1
ATOM 1073 O O . ARG A 1 136 ? 10.254 -12.302 -5.191 1.00 80.00 136 ARG A O 1
ATOM 1080 N N . THR A 1 137 ? 9.962 -13.766 -3.528 1.00 82.81 137 THR A N 1
ATOM 1081 C CA . THR A 1 137 ? 8.638 -14.251 -3.965 1.00 82.81 137 THR A CA 1
ATOM 1082 C C . THR A 1 137 ? 7.460 -13.432 -3.423 1.00 82.81 137 THR A C 1
ATOM 1084 O O . THR A 1 137 ? 6.307 -13.760 -3.703 1.00 82.81 137 THR A O 1
ATOM 1087 N N . THR A 1 138 ? 7.716 -12.362 -2.664 1.00 89.25 138 THR A N 1
ATOM 1088 C CA . THR A 1 138 ? 6.671 -11.472 -2.129 1.00 89.25 138 THR A CA 1
ATOM 1089 C C . THR A 1 138 ? 6.532 -10.193 -2.938 1.00 89.25 138 THR A C 1
ATOM 1091 O O . THR A 1 138 ? 5.404 -9.767 -3.191 1.00 89.25 138 THR A O 1
ATOM 1094 N N . TYR A 1 139 ? 7.640 -9.592 -3.374 1.00 92.69 139 TYR A N 1
ATOM 1095 C CA . TYR A 1 139 ? 7.600 -8.378 -4.185 1.00 92.69 139 TYR A CA 1
ATOM 1096 C C . TYR A 1 139 ? 8.761 -8.275 -5.179 1.00 92.69 139 TYR A C 1
ATOM 1098 O O . TYR A 1 139 ? 9.820 -8.869 -4.992 1.00 92.69 139 TYR A O 1
ATOM 1106 N N . GLU A 1 140 ? 8.550 -7.480 -6.223 1.00 93.19 140 GLU A N 1
ATOM 1107 C CA . GLU A 1 140 ? 9.525 -7.164 -7.265 1.00 93.19 140 GLU A CA 1
ATOM 1108 C C . GLU A 1 140 ? 9.704 -5.640 -7.347 1.00 93.19 140 GLU A C 1
ATOM 1110 O O . GLU A 1 140 ? 8.750 -4.932 -7.693 1.00 93.19 140 GLU A O 1
ATOM 1115 N N . PRO A 1 141 ? 10.892 -5.095 -7.045 1.00 94.81 141 PRO A N 1
ATOM 1116 C CA . PRO A 1 141 ? 11.211 -3.723 -7.414 1.00 94.81 141 PRO A CA 1
ATOM 1117 C C . PRO A 1 141 ? 11.477 -3.658 -8.922 1.00 94.81 141 PRO A C 1
ATOM 1119 O O . PRO A 1 141 ? 12.210 -4.486 -9.445 1.00 94.81 141 PRO A O 1
ATOM 1122 N N . LEU A 1 142 ? 10.914 -2.687 -9.638 1.00 96.50 142 LEU A N 1
ATOM 1123 C CA . LEU A 1 142 ? 11.060 -2.588 -11.095 1.00 96.50 142 LEU A CA 1
ATOM 1124 C C . LEU A 1 142 ? 11.230 -1.144 -11.555 1.00 96.50 142 LEU A C 1
ATOM 1126 O O . LEU A 1 142 ? 10.773 -0.199 -10.907 1.00 96.50 142 LEU A O 1
ATOM 1130 N N . THR A 1 143 ? 11.834 -0.991 -12.728 1.00 97.19 143 THR A N 1
ATOM 1131 C CA . THR A 1 143 ? 11.770 0.242 -13.510 1.00 97.19 143 THR A CA 1
ATOM 1132 C C . THR A 1 143 ? 10.560 0.159 -14.439 1.00 97.19 143 THR A C 1
ATOM 1134 O O . THR A 1 143 ? 10.504 -0.728 -15.286 1.00 97.19 143 THR A O 1
ATOM 1137 N N . ARG A 1 144 ? 9.597 1.079 -14.319 1.00 96.38 144 ARG A N 1
ATOM 1138 C CA . ARG A 1 144 ? 8.507 1.256 -15.290 1.00 96.38 144 ARG A CA 1
ATOM 1139 C C . ARG A 1 144 ? 8.855 2.380 -16.254 1.00 96.38 144 ARG A C 1
ATOM 1141 O O . ARG A 1 144 ? 9.041 3.519 -15.826 1.00 96.38 144 ARG A O 1
ATOM 1148 N N . PHE A 1 145 ? 8.892 2.074 -17.545 1.00 95.25 145 PHE A N 1
ATOM 1149 C CA . PHE A 1 145 ? 9.011 3.080 -18.597 1.00 95.25 145 PHE A CA 1
ATOM 1150 C C . PHE A 1 145 ? 7.644 3.652 -19.001 1.00 95.25 145 PHE A C 1
ATOM 1152 O O . PHE A 1 145 ? 6.610 3.006 -18.797 1.00 95.25 145 PHE A O 1
ATOM 1159 N N . PRO A 1 146 ? 7.622 4.843 -19.626 1.00 92.25 146 PRO A N 1
ATOM 1160 C CA . PRO A 1 146 ? 6.421 5.360 -20.273 1.00 92.25 146 PRO A CA 1
ATOM 1161 C C . PRO A 1 146 ? 5.850 4.334 -21.258 1.00 92.25 146 PRO A C 1
ATOM 1163 O O . PRO A 1 146 ? 6.573 3.814 -22.106 1.00 92.25 146 PRO A O 1
ATOM 1166 N N . GLY A 1 147 ? 4.553 4.046 -21.149 1.00 88.88 147 GLY A N 1
ATOM 1167 C CA . GLY A 1 147 ? 3.891 2.999 -21.938 1.00 88.88 147 GLY A CA 1
ATOM 1168 C C . GLY A 1 147 ? 3.741 1.652 -21.222 1.00 88.88 147 GLY A C 1
ATOM 1169 O O . GLY A 1 147 ? 3.193 0.729 -21.818 1.00 88.88 147 GLY A O 1
ATOM 1170 N N . GLY A 1 148 ? 4.180 1.543 -19.962 1.00 89.31 148 GLY A N 1
ATOM 1171 C CA . GLY A 1 148 ? 3.826 0.433 -19.069 1.00 89.31 148 GLY A CA 1
ATOM 1172 C C . GLY A 1 148 ? 4.758 -0.780 -19.130 1.00 89.31 148 GLY A C 1
ATOM 1173 O O . GLY A 1 148 ? 4.472 -1.800 -18.512 1.00 89.31 148 GLY A O 1
ATOM 1174 N N . THR A 1 149 ? 5.878 -0.698 -19.854 1.00 92.69 149 THR A N 1
ATOM 1175 C CA . THR A 1 149 ? 6.867 -1.786 -19.895 1.00 92.69 149 THR A CA 1
ATOM 1176 C C . THR A 1 149 ? 7.754 -1.776 -18.655 1.00 92.69 149 THR A C 1
ATOM 1178 O O . THR A 1 149 ? 8.156 -0.706 -18.182 1.00 92.69 149 THR A O 1
ATOM 1181 N N . TYR A 1 150 ? 8.105 -2.968 -18.174 1.00 95.62 150 TYR A N 1
ATOM 1182 C CA . TYR A 1 150 ? 8.991 -3.153 -17.030 1.00 95.62 150 TYR A CA 1
ATOM 1183 C C . TYR A 1 150 ? 10.396 -3.563 -17.447 1.00 95.62 150 TYR A C 1
ATOM 1185 O O . TYR A 1 150 ? 10.579 -4.290 -18.417 1.00 95.62 150 TYR A O 1
ATOM 1193 N N . GLU A 1 151 ? 11.364 -3.116 -16.660 1.00 95.75 151 GLU A N 1
ATOM 1194 C CA . GLU A 1 151 ? 12.756 -3.542 -16.686 1.00 95.75 151 GLU A CA 1
ATOM 1195 C C . GLU A 1 151 ? 13.279 -3.688 -15.255 1.00 95.75 151 GLU A C 1
ATOM 1197 O O . GLU A 1 151 ? 12.638 -3.264 -14.285 1.00 95.75 151 GLU A O 1
ATOM 1202 N N . ASP A 1 152 ? 14.483 -4.236 -15.122 1.00 95.19 152 ASP A N 1
ATOM 1203 C CA . ASP A 1 152 ? 15.161 -4.348 -13.835 1.00 95.19 152 ASP A CA 1
ATOM 1204 C C . ASP A 1 152 ? 15.330 -2.978 -13.144 1.00 95.19 152 ASP A C 1
ATOM 1206 O O . ASP A 1 152 ? 15.624 -1.951 -13.772 1.00 95.19 152 ASP A O 1
ATOM 1210 N N . ILE A 1 153 ? 15.158 -2.950 -11.819 1.00 95.75 153 ILE A N 1
ATOM 1211 C CA . ILE A 1 153 ? 15.268 -1.729 -11.002 1.00 95.75 153 ILE A CA 1
ATOM 1212 C C . ILE A 1 153 ? 16.638 -1.037 -11.115 1.00 95.75 153 ILE A C 1
ATOM 1214 O O . ILE A 1 153 ? 16.745 0.173 -10.892 1.00 95.75 153 ILE A O 1
ATOM 1218 N N . SER A 1 154 ? 17.702 -1.760 -11.488 1.00 95.12 154 SER A N 1
ATOM 1219 C CA . SER A 1 154 ? 19.034 -1.176 -11.678 1.00 95.12 154 SER A CA 1
ATOM 1220 C C . SER A 1 154 ? 19.050 -0.063 -12.725 1.00 95.12 154 SER A C 1
ATOM 1222 O O . SER A 1 154 ? 19.877 0.843 -12.613 1.00 95.12 154 SER A O 1
ATOM 1224 N N . ILE A 1 155 ? 18.124 -0.072 -13.691 1.00 95.00 155 ILE A N 1
ATOM 1225 C CA . ILE A 1 155 ? 17.999 0.986 -14.697 1.00 95.00 155 ILE A CA 1
ATOM 1226 C C . ILE A 1 155 ? 17.577 2.313 -14.051 1.00 95.00 155 ILE A C 1
ATOM 1228 O O . ILE A 1 155 ? 18.224 3.339 -14.278 1.00 95.00 155 ILE A O 1
ATOM 1232 N N . ALA A 1 156 ? 16.545 2.307 -13.206 1.00 94.88 156 ALA A N 1
ATOM 1233 C CA . ALA A 1 156 ? 16.150 3.494 -12.456 1.00 94.88 156 ALA A CA 1
ATOM 1234 C C . ALA A 1 156 ? 17.243 3.929 -11.465 1.00 94.88 156 ALA A C 1
ATOM 1236 O O . ALA A 1 156 ? 17.545 5.117 -11.370 1.00 94.88 156 ALA A O 1
ATOM 1237 N N . ASN A 1 157 ? 17.893 2.973 -10.790 1.00 94.88 157 ASN A N 1
ATOM 1238 C CA . ASN A 1 157 ? 18.954 3.266 -9.821 1.00 94.88 157 ASN A CA 1
ATOM 1239 C C . ASN A 1 157 ? 20.197 3.901 -10.464 1.00 94.88 157 ASN A C 1
ATOM 1241 O O . ASN A 1 157 ? 20.823 4.765 -9.850 1.00 94.88 157 ASN A O 1
ATOM 1245 N N . ARG A 1 158 ? 20.572 3.486 -11.684 1.00 94.75 158 ARG A N 1
ATOM 1246 C CA . ARG A 1 158 ? 21.717 4.069 -12.409 1.00 94.75 158 ARG A CA 1
ATOM 1247 C C . ARG A 1 158 ? 21.381 5.403 -13.083 1.00 94.75 158 ARG A C 1
ATOM 1249 O O . ARG A 1 158 ? 22.278 6.219 -13.265 1.00 94.75 158 ARG A O 1
ATOM 1256 N N . GLY A 1 159 ? 20.117 5.631 -13.451 1.00 95.25 159 GLY A N 1
ATOM 1257 C CA . GLY A 1 159 ? 19.644 6.908 -13.999 1.00 95.25 159 GLY A CA 1
ATOM 1258 C C . GLY A 1 159 ? 19.837 7.115 -15.509 1.00 95.25 159 GLY A C 1
ATOM 1259 O O . GLY A 1 159 ? 19.639 8.228 -15.992 1.00 95.25 159 GLY A O 1
ATOM 1260 N N . PHE A 1 160 ? 20.190 6.076 -16.272 1.00 94.50 160 PHE A N 1
ATOM 1261 C CA . PHE A 1 160 ? 20.346 6.133 -17.735 1.00 94.50 160 PHE A CA 1
ATOM 1262 C C . PHE A 1 160 ? 19.974 4.800 -18.407 1.00 94.50 160 PHE A C 1
ATOM 1264 O O . PHE A 1 160 ? 19.819 3.774 -17.741 1.00 94.50 160 PHE A O 1
ATOM 1271 N N . THR A 1 161 ? 19.821 4.789 -19.729 1.00 93.56 161 THR A N 1
ATOM 1272 C CA . THR A 1 161 ? 19.687 3.571 -20.545 1.00 93.56 161 THR A CA 1
ATOM 1273 C C . THR A 1 161 ? 20.605 3.610 -21.764 1.00 93.56 161 THR A C 1
ATOM 1275 O O . THR A 1 161 ? 21.386 4.545 -21.884 1.00 93.56 161 THR A O 1
ATOM 1278 N N . HIS A 1 162 ? 20.573 2.596 -22.630 1.00 92.56 162 HIS A N 1
ATOM 1279 C CA . HIS A 1 162 ? 21.377 2.564 -23.853 1.00 92.56 162 HIS A CA 1
ATOM 1280 C C . HIS A 1 162 ? 20.494 2.615 -25.100 1.00 92.56 162 HIS A C 1
ATOM 1282 O O . HIS A 1 162 ? 19.401 2.046 -25.116 1.00 92.56 162 HIS A O 1
ATOM 1288 N N . ASN A 1 163 ? 20.970 3.297 -26.140 1.00 90.94 163 ASN A N 1
ATOM 1289 C CA . ASN A 1 163 ? 20.346 3.276 -27.463 1.00 90.94 163 ASN A CA 1
ATOM 1290 C C . ASN A 1 163 ? 20.716 1.990 -28.245 1.00 90.94 163 ASN A C 1
ATOM 1292 O O . ASN A 1 163 ? 21.458 1.137 -27.759 1.00 90.94 163 ASN A O 1
ATOM 1296 N N . GLU A 1 164 ? 20.234 1.866 -29.486 1.00 91.88 164 GLU A N 1
ATOM 1297 C CA . GLU A 1 164 ? 20.527 0.721 -30.371 1.00 91.88 164 GLU A CA 1
ATOM 1298 C C . GLU A 1 164 ? 22.020 0.552 -30.729 1.00 91.88 164 GLU A C 1
ATOM 1300 O O . GLU A 1 164 ? 22.436 -0.533 -31.133 1.00 91.88 164 GLU A O 1
ATOM 1305 N N . TYR A 1 165 ? 22.829 1.601 -30.557 1.00 94.00 165 TYR A N 1
ATOM 1306 C CA . TYR A 1 165 ? 24.278 1.606 -30.792 1.00 94.00 165 TYR A CA 1
ATOM 1307 C C . TYR A 1 165 ? 25.088 1.308 -29.522 1.00 94.00 165 TYR A C 1
ATOM 1309 O O . TYR A 1 165 ? 26.308 1.166 -29.595 1.00 94.00 165 TYR A O 1
ATOM 1317 N N . GLY A 1 166 ? 24.423 1.180 -28.369 1.00 93.31 166 GLY A N 1
ATOM 1318 C CA . GLY A 1 166 ? 25.061 0.955 -27.076 1.00 93.31 166 GLY A CA 1
ATOM 1319 C C . GLY A 1 166 ? 25.556 2.224 -26.378 1.00 93.31 166 GLY A C 1
ATOM 1320 O O . GLY A 1 166 ? 26.274 2.102 -25.390 1.00 93.31 166 GLY A O 1
ATOM 1321 N N . ASP A 1 167 ? 25.187 3.422 -26.843 1.00 95.12 167 ASP A N 1
ATOM 1322 C CA . ASP A 1 167 ? 25.544 4.674 -26.164 1.00 95.12 167 ASP A CA 1
ATOM 1323 C C . ASP A 1 167 ? 24.589 4.966 -25.005 1.00 95.12 167 ASP A C 1
ATOM 1325 O O . ASP A 1 167 ? 23.377 4.764 -25.127 1.00 95.12 167 ASP A O 1
ATOM 1329 N N . GLU A 1 168 ? 25.124 5.510 -23.910 1.00 96.56 168 GLU A N 1
ATOM 1330 C CA . GLU A 1 168 ? 24.331 5.971 -22.771 1.00 96.56 168 GLU A CA 1
ATOM 1331 C C . GLU A 1 168 ? 23.435 7.158 -23.156 1.00 96.56 168 GLU A C 1
ATOM 1333 O O . GLU A 1 168 ? 23.887 8.169 -23.699 1.00 96.56 168 GLU A O 1
ATOM 1338 N N . ILE A 1 169 ? 22.152 7.050 -22.826 1.00 95.62 169 ILE A N 1
ATOM 1339 C CA . ILE A 1 169 ? 21.137 8.085 -23.012 1.00 95.62 169 ILE A CA 1
ATOM 1340 C C . ILE A 1 169 ? 20.334 8.281 -21.717 1.00 95.62 169 ILE A C 1
ATOM 1342 O O . ILE A 1 169 ? 20.183 7.337 -20.935 1.00 95.62 169 ILE A O 1
ATOM 1346 N N . PRO A 1 170 ? 19.780 9.482 -21.465 1.00 95.88 170 PRO A N 1
ATOM 1347 C CA . PRO A 1 170 ? 18.912 9.712 -20.314 1.00 95.88 170 PRO A CA 1
ATOM 1348 C C . PRO A 1 170 ? 17.716 8.756 -20.293 1.00 95.88 170 PRO A C 1
ATOM 1350 O O . PRO A 1 170 ? 17.232 8.326 -21.343 1.00 95.88 170 PRO A O 1
ATOM 1353 N N . LEU A 1 171 ? 17.201 8.467 -19.096 1.00 96.19 171 LEU A N 1
ATOM 1354 C CA . LEU A 1 171 ? 15.924 7.769 -18.984 1.00 96.19 171 LEU A CA 1
ATOM 1355 C C . LEU A 1 171 ? 14.811 8.610 -19.633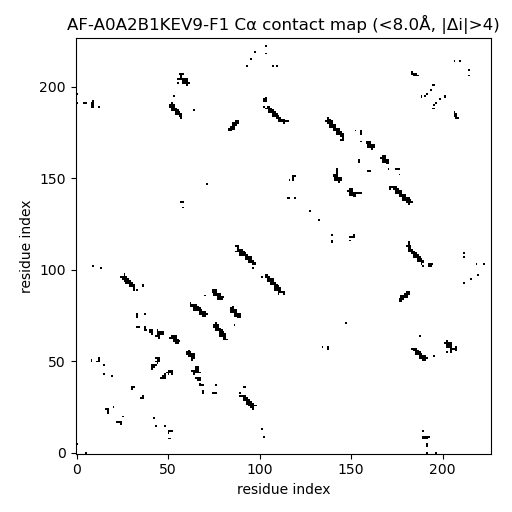 1.00 96.19 171 LEU A C 1
ATOM 1357 O O . LEU A 1 171 ? 14.779 9.827 -19.428 1.00 96.19 171 LEU A O 1
ATOM 1361 N N . PRO A 1 172 ? 13.886 7.989 -20.385 1.00 95.31 172 PRO A N 1
ATOM 1362 C CA . PRO A 1 172 ? 12.695 8.661 -20.880 1.00 95.31 172 PRO A CA 1
ATOM 1363 C C . PRO A 1 172 ? 11.934 9.375 -19.757 1.00 95.31 172 PRO A C 1
ATOM 1365 O 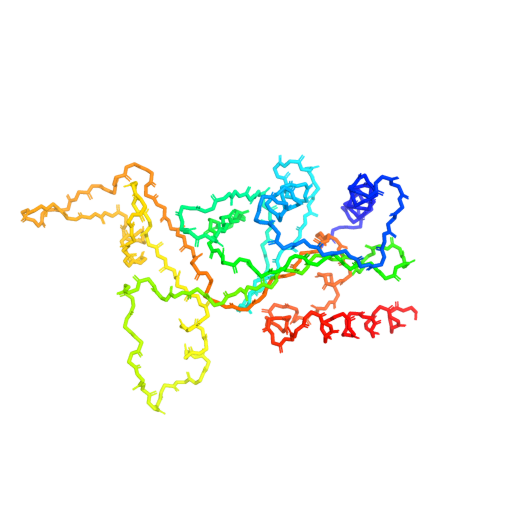O . PRO A 1 172 ? 11.794 8.851 -18.646 1.00 95.31 172 PRO A O 1
ATOM 1368 N N . GLU A 1 173 ? 11.411 10.564 -20.049 1.00 95.81 173 GLU A N 1
ATOM 1369 C CA . GLU A 1 173 ? 10.574 11.311 -19.109 1.00 95.81 173 GLU A CA 1
ATOM 1370 C C . GLU A 1 173 ? 9.341 10.485 -18.719 1.00 95.81 173 GLU A C 1
ATOM 1372 O O . GLU A 1 173 ? 8.662 9.939 -19.583 1.00 95.81 173 GLU A O 1
ATOM 1377 N N . GLY A 1 174 ? 9.057 10.387 -17.418 1.00 93.19 174 GLY A N 1
ATOM 1378 C CA . GLY A 1 174 ? 7.989 9.532 -16.890 1.00 93.19 174 GLY A CA 1
ATOM 1379 C C . GLY A 1 174 ? 8.440 8.122 -16.496 1.00 93.19 174 GLY A C 1
ATOM 1380 O O . GLY A 1 174 ? 7.607 7.328 -16.071 1.00 93.19 174 GLY A O 1
ATOM 1381 N N . THR A 1 175 ? 9.737 7.810 -16.586 1.00 96.19 175 THR A N 1
ATOM 1382 C CA . THR A 1 175 ? 10.297 6.591 -15.979 1.00 96.19 175 THR A CA 1
ATOM 1383 C C . THR A 1 175 ? 10.146 6.632 -14.457 1.00 96.19 175 THR A C 1
ATOM 1385 O O . THR A 1 175 ? 10.428 7.655 -13.830 1.00 96.19 175 THR A O 1
ATOM 1388 N N . GLN A 1 176 ? 9.717 5.525 -13.852 1.00 95.38 176 GLN A N 1
ATOM 1389 C CA . GLN A 1 176 ? 9.462 5.428 -12.414 1.00 95.38 176 GLN A CA 1
ATOM 1390 C C . GLN A 1 176 ? 10.073 4.162 -11.815 1.00 95.38 176 GLN A C 1
ATOM 1392 O O . GLN A 1 176 ? 9.989 3.089 -12.407 1.00 95.38 176 GLN A O 1
ATOM 1397 N N . SER A 1 177 ? 10.611 4.272 -10.601 1.00 96.44 177 SER A N 1
ATOM 1398 C CA . SER A 1 177 ? 10.820 3.114 -9.729 1.00 96.44 177 SER A CA 1
ATOM 1399 C C . SER A 1 177 ? 9.484 2.725 -9.106 1.00 96.44 177 SER A C 1
ATOM 1401 O O . SER A 1 177 ? 8.834 3.565 -8.480 1.00 96.44 177 SER A O 1
ATOM 1403 N N . ILE A 1 178 ? 9.075 1.472 -9.269 1.00 96.44 178 ILE A N 1
ATOM 1404 C CA . ILE A 1 178 ? 7.838 0.925 -8.701 1.00 96.44 178 ILE A CA 1
ATOM 1405 C C . ILE A 1 178 ? 8.139 -0.341 -7.893 1.00 96.44 178 ILE A C 1
ATOM 1407 O O . ILE A 1 178 ? 9.193 -0.956 -8.054 1.00 96.44 178 ILE A O 1
ATOM 1411 N N . THR A 1 179 ? 7.193 -0.764 -7.056 1.00 95.50 179 THR A N 1
ATOM 1412 C CA . THR A 1 179 ? 7.224 -2.092 -6.417 1.00 95.50 179 THR A CA 1
ATOM 1413 C C . THR A 1 179 ? 5.954 -2.871 -6.742 1.00 95.50 179 THR A C 1
ATOM 1415 O O . THR A 1 179 ? 4.860 -2.404 -6.440 1.00 95.50 179 THR A O 1
ATOM 1418 N N . ARG A 1 180 ? 6.061 -4.066 -7.325 1.00 95.94 180 ARG A N 1
ATOM 1419 C CA . ARG A 1 180 ? 4.922 -4.985 -7.494 1.00 95.94 180 ARG A CA 1
ATOM 1420 C C . ARG A 1 180 ? 4.877 -5.939 -6.308 1.00 95.94 180 ARG A C 1
ATOM 1422 O O . ARG A 1 180 ? 5.843 -6.663 -6.094 1.00 95.94 180 ARG A O 1
ATOM 1429 N N . TYR A 1 181 ? 3.783 -5.972 -5.552 1.00 95.50 181 TYR A N 1
ATOM 1430 C CA . TYR A 1 181 ? 3.569 -7.001 -4.530 1.00 95.50 181 TYR A CA 1
ATOM 1431 C C . TYR A 1 181 ? 2.777 -8.158 -5.124 1.00 95.50 181 TYR A C 1
ATOM 1433 O O . TYR A 1 181 ? 1.646 -7.990 -5.581 1.00 95.50 181 TYR A O 1
ATOM 1441 N N . MET A 1 182 ? 3.383 -9.342 -5.106 1.00 94.38 182 MET A N 1
ATOM 1442 C CA . MET A 1 182 ? 2.819 -10.547 -5.710 1.00 94.38 182 MET A CA 1
ATOM 1443 C C . MET A 1 182 ? 1.850 -11.280 -4.782 1.00 94.38 182 MET A C 1
ATOM 1445 O O . MET A 1 182 ? 0.987 -12.016 -5.253 1.00 94.38 182 MET A O 1
ATOM 1449 N N . ARG A 1 183 ? 1.994 -11.098 -3.465 1.00 93.00 183 ARG A N 1
ATOM 1450 C CA . ARG A 1 183 ? 1.167 -11.724 -2.422 1.00 93.00 183 ARG A CA 1
ATOM 1451 C C . ARG A 1 183 ? 1.300 -10.986 -1.088 1.00 93.00 183 ARG A C 1
ATOM 1453 O O . ARG A 1 183 ? 2.161 -10.121 -0.938 1.00 93.00 183 ARG A O 1
ATOM 1460 N N . GLY A 1 184 ? 0.491 -11.391 -0.112 1.00 93.19 184 GLY A N 1
ATOM 1461 C CA . GLY A 1 184 ? 0.491 -10.852 1.248 1.00 93.19 184 GLY A CA 1
ATOM 1462 C C . GLY A 1 184 ? -0.698 -9.931 1.495 1.00 93.19 184 GLY A C 1
ATOM 1463 O O . GLY A 1 184 ? -1.716 -10.020 0.808 1.00 93.19 184 GLY A O 1
ATOM 1464 N N . SER A 1 185 ? -0.557 -9.052 2.478 1.00 95.00 185 SER A N 1
ATOM 1465 C CA . SER A 1 185 ? -1.563 -8.057 2.830 1.00 95.00 185 SER A CA 1
ATOM 1466 C C . SER A 1 185 ? -0.901 -6.776 3.322 1.00 95.00 185 SER A C 1
ATOM 1468 O O . SER A 1 185 ? 0.279 -6.767 3.675 1.00 95.00 185 SER A O 1
ATOM 1470 N N . VAL A 1 186 ? -1.666 -5.688 3.345 1.00 95.31 186 VAL A N 1
ATOM 1471 C CA . VAL A 1 186 ? -1.271 -4.434 3.996 1.00 95.31 186 VAL A CA 1
ATOM 1472 C C . VAL A 1 186 ? -2.314 -4.018 5.007 1.00 95.31 186 VAL A C 1
ATOM 1474 O O . VAL A 1 186 ? -3.509 -4.244 4.813 1.00 95.31 186 VAL A O 1
ATOM 1477 N N . VAL A 1 187 ? -1.866 -3.350 6.065 1.00 95.44 187 VAL A N 1
ATOM 1478 C CA . VAL A 1 187 ? -2.763 -2.758 7.061 1.00 95.44 187 VAL A CA 1
ATOM 1479 C C . VAL A 1 187 ? -2.539 -1.266 7.181 1.00 95.44 187 VAL A C 1
ATOM 1481 O O . VAL A 1 187 ? -1.404 -0.794 7.163 1.00 95.44 187 VAL A O 1
ATOM 1484 N N . ILE A 1 188 ? -3.633 -0.519 7.295 1.00 95.75 188 ILE A N 1
ATOM 1485 C CA . ILE A 1 188 ? -3.638 0.940 7.333 1.00 95.75 188 ILE A CA 1
ATOM 1486 C C . ILE A 1 188 ? -4.342 1.385 8.606 1.00 95.75 188 ILE A C 1
ATOM 1488 O O . ILE A 1 188 ? -5.525 1.107 8.813 1.00 95.75 188 ILE A O 1
ATOM 1492 N N . PHE A 1 189 ? -3.610 2.111 9.440 1.00 94.69 189 PHE A N 1
ATOM 1493 C CA . PHE A 1 189 ? -4.103 2.681 10.688 1.00 94.69 189 PHE A CA 1
ATOM 1494 C C . PHE A 1 189 ? -4.024 4.209 10.649 1.00 94.69 189 PHE A C 1
ATOM 1496 O O . PHE A 1 189 ? -3.305 4.791 9.837 1.00 94.69 189 PHE A O 1
ATOM 1503 N N . ALA A 1 190 ? -4.675 4.879 11.603 1.00 94.06 190 ALA A N 1
ATOM 1504 C CA . ALA A 1 190 ? -4.309 6.254 11.93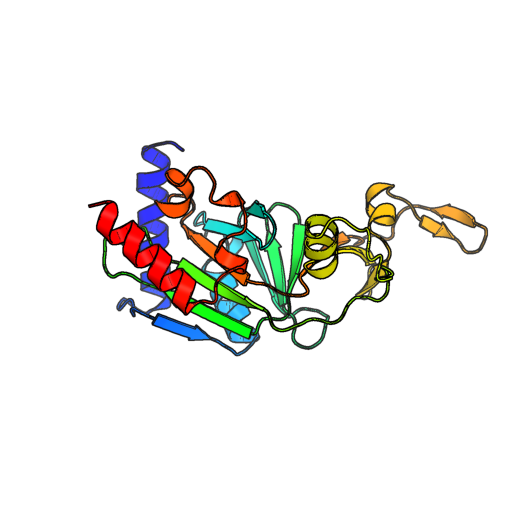7 1.00 94.06 190 ALA A CA 1
ATOM 1505 C C . ALA A 1 190 ? -2.806 6.325 12.251 1.00 94.06 190 ALA A C 1
ATOM 1507 O O . ALA A 1 190 ? -2.286 5.465 12.976 1.00 94.06 190 ALA A O 1
ATOM 1508 N N . LYS A 1 191 ? -2.110 7.380 11.805 1.00 92.44 191 LYS A N 1
ATOM 1509 C CA . LYS A 1 191 ? -0.678 7.536 12.115 1.00 92.44 191 LYS A CA 1
ATOM 1510 C C . LYS A 1 191 ? -0.424 7.565 13.612 1.00 92.44 191 LYS A C 1
ATOM 1512 O O . LYS A 1 191 ? 0.563 7.022 14.097 1.00 92.44 191 LYS A O 1
ATOM 1517 N N . SER A 1 192 ? -1.346 8.164 14.352 1.00 90.81 192 SER A N 1
ATOM 1518 C CA . SER A 1 192 ? -1.312 8.223 15.807 1.00 90.81 192 SER A CA 1
ATOM 1519 C C . SER A 1 192 ? -1.976 7.041 16.513 1.00 90.81 192 SER A C 1
ATOM 1521 O O . SER A 1 192 ? -2.174 7.140 17.717 1.00 90.81 192 SER A O 1
ATOM 1523 N N . SER A 1 193 ? -2.319 5.942 15.832 1.00 89.75 193 SER A N 1
ATOM 1524 C CA . SER A 1 193 ? -2.904 4.737 16.451 1.00 89.75 193 SER A CA 1
ATOM 1525 C C . SER A 1 193 ? -2.002 4.118 17.526 1.00 89.75 193 SER A C 1
ATOM 1527 O O . SER A 1 193 ? -0.779 4.282 17.512 1.00 89.75 193 SER A O 1
ATOM 1529 N N . ILE A 1 194 ? -2.597 3.369 18.462 1.00 87.38 194 ILE A N 1
ATOM 1530 C CA . ILE A 1 194 ? -1.820 2.642 19.486 1.00 87.38 194 ILE A CA 1
ATOM 1531 C C . ILE A 1 194 ? -0.924 1.588 18.828 1.00 87.38 194 ILE A C 1
ATOM 1533 O O . ILE A 1 194 ? 0.224 1.426 19.244 1.00 87.38 194 ILE A O 1
ATOM 1537 N N . TYR A 1 195 ? -1.427 0.945 17.768 1.00 86.69 195 TYR A N 1
ATOM 1538 C CA . TYR A 1 195 ? -0.685 -0.036 16.984 1.00 86.69 195 TYR A CA 1
ATOM 1539 C C . TYR A 1 195 ? 0.653 0.527 16.480 1.00 86.69 195 TYR A C 1
ATOM 1541 O O . TYR A 1 195 ? 1.690 -0.092 16.701 1.00 86.69 195 TYR A O 1
ATOM 1549 N N . ASN A 1 196 ? 0.656 1.740 15.912 1.00 85.12 196 ASN A N 1
ATOM 1550 C CA . ASN A 1 196 ? 1.891 2.393 15.465 1.00 85.12 196 ASN A CA 1
ATOM 1551 C C . ASN A 1 196 ? 2.768 2.919 16.622 1.00 85.12 196 ASN A C 1
ATOM 1553 O O . ASN A 1 196 ? 3.990 2.962 16.518 1.00 85.12 196 ASN A O 1
ATOM 1557 N N . LEU A 1 197 ? 2.166 3.359 17.731 1.00 79.88 197 LEU A N 1
ATOM 1558 C CA . LEU A 1 197 ? 2.893 4.058 18.798 1.00 79.88 197 LEU A CA 1
ATOM 1559 C C . LEU A 1 197 ? 3.622 3.151 19.791 1.00 79.88 197 LEU A C 1
ATOM 1561 O O . LEU A 1 197 ? 4.695 3.522 20.271 1.00 79.88 197 LEU A O 1
ATOM 1565 N N . PHE A 1 198 ? 3.019 2.026 20.172 1.00 68.25 198 PHE A N 1
ATOM 1566 C CA . PHE A 1 198 ? 3.443 1.284 21.367 1.00 68.25 198 PHE A CA 1
ATOM 1567 C C . PHE A 1 198 ? 3.977 -0.110 21.082 1.00 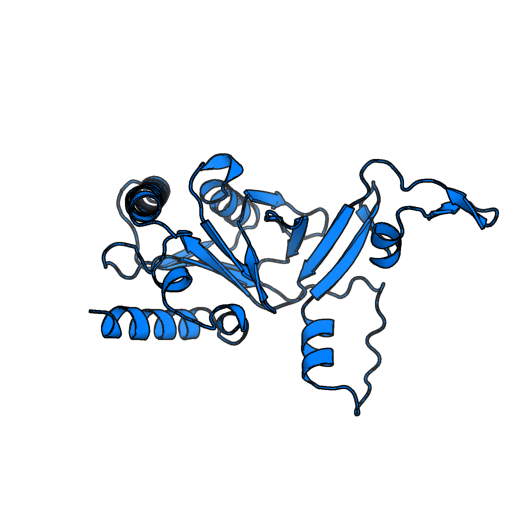68.25 198 PHE A C 1
ATOM 1569 O O . PHE A 1 198 ? 4.694 -0.673 21.911 1.00 68.25 198 PHE A O 1
ATOM 1576 N N . LEU A 1 199 ? 3.685 -0.659 19.909 1.00 63.53 199 LEU A N 1
ATOM 1577 C CA . LEU A 1 199 ? 4.211 -1.952 19.522 1.00 63.53 199 LEU A CA 1
ATOM 1578 C C . LEU A 1 199 ? 5.568 -1.741 18.852 1.00 63.53 199 LEU A C 1
ATOM 1580 O O . LEU A 1 199 ? 5.681 -1.628 17.628 1.00 63.53 199 LEU A O 1
ATOM 1584 N N . LYS A 1 200 ? 6.604 -1.678 19.699 1.00 54.28 200 LYS A N 1
ATOM 1585 C CA . LYS A 1 200 ? 7.984 -1.932 19.276 1.00 54.28 200 LYS A CA 1
ATOM 1586 C C . LYS A 1 200 ? 7.945 -3.256 18.502 1.00 54.28 200 LYS A C 1
ATOM 1588 O O . LYS A 1 200 ? 7.388 -4.224 19.009 1.00 54.28 200 LYS A O 1
ATOM 1593 N N . ASP A 1 201 ? 8.429 -3.255 17.265 1.00 59.16 201 ASP A N 1
ATOM 1594 C CA . ASP A 1 201 ? 8.494 -4.421 16.366 1.00 59.16 201 ASP A CA 1
ATOM 1595 C C . ASP A 1 201 ? 7.270 -4.701 15.463 1.00 59.16 201 ASP A C 1
ATOM 1597 O O . ASP A 1 201 ? 7.206 -5.762 14.854 1.00 59.16 201 ASP A O 1
ATOM 1601 N N . THR A 1 202 ? 6.331 -3.765 15.258 1.00 58.59 202 THR A N 1
ATOM 1602 C CA . THR A 1 202 ? 5.264 -3.916 14.220 1.00 58.59 202 THR A CA 1
ATOM 1603 C C . THR A 1 202 ? 5.746 -3.836 12.772 1.00 58.59 202 THR A C 1
ATOM 1605 O O . THR A 1 202 ? 4.964 -4.010 11.837 1.00 58.59 202 THR A O 1
ATOM 1608 N N . TYR A 1 203 ? 7.039 -3.595 12.586 1.00 62.56 203 TYR A N 1
ATOM 1609 C CA . TYR A 1 203 ? 7.705 -3.485 11.293 1.00 62.56 203 TYR A CA 1
ATOM 1610 C C . TYR A 1 203 ? 8.240 -4.835 10.794 1.00 62.56 203 TYR A C 1
ATOM 1612 O O . TYR A 1 203 ? 8.884 -4.878 9.752 1.00 62.56 203 TYR A O 1
ATOM 1620 N N . ASP A 1 204 ? 7.965 -5.923 11.518 1.00 73.25 204 ASP A N 1
ATOM 1621 C CA . ASP A 1 204 ? 8.357 -7.297 11.181 1.00 73.25 204 ASP A CA 1
ATOM 1622 C C . ASP A 1 204 ? 7.428 -7.986 10.162 1.00 73.25 204 ASP A C 1
ATOM 1624 O O . ASP A 1 204 ? 7.557 -9.188 9.918 1.00 73.25 204 ASP A O 1
ATOM 1628 N N . GLY A 1 205 ? 6.458 -7.249 9.609 1.00 77.19 205 GLY A N 1
ATOM 1629 C CA . GLY A 1 205 ? 5.545 -7.764 8.589 1.00 77.19 205 GLY A CA 1
ATOM 1630 C C . GLY A 1 205 ? 4.530 -8.790 9.100 1.00 77.19 205 GLY A C 1
ATOM 1631 O O . GLY A 1 205 ? 3.870 -9.446 8.300 1.00 77.19 205 GLY A O 1
ATOM 1632 N N . ARG A 1 206 ? 4.362 -8.955 10.424 1.00 83.12 206 ARG A N 1
ATOM 1633 C CA . ARG A 1 206 ? 3.521 -10.025 11.008 1.00 83.12 206 ARG A CA 1
ATOM 1634 C C . ARG A 1 206 ? 2.081 -10.083 10.494 1.00 83.12 206 ARG A C 1
ATOM 1636 O O . ARG A 1 206 ? 1.497 -11.160 10.495 1.00 83.12 206 ARG A O 1
ATOM 1643 N N . HIS A 1 207 ? 1.518 -8.950 10.075 1.00 82.38 207 HIS A N 1
ATOM 1644 C CA . HIS A 1 207 ? 0.165 -8.882 9.524 1.00 82.38 207 HIS A CA 1
ATOM 1645 C C . HIS A 1 207 ? 0.041 -9.699 8.232 1.00 82.38 207 HIS A C 1
ATOM 1647 O O . HIS A 1 207 ? -0.939 -10.405 8.071 1.00 82.38 207 HIS A O 1
ATOM 1653 N N . ALA A 1 208 ? 1.070 -9.716 7.380 1.00 84.31 208 ALA A N 1
ATOM 1654 C CA . ALA A 1 208 ? 1.070 -10.491 6.140 1.00 84.31 208 ALA A CA 1
ATOM 1655 C C . ALA A 1 208 ? 1.275 -12.004 6.350 1.00 84.31 208 ALA A C 1
ATOM 1657 O O . ALA A 1 208 ? 1.174 -12.779 5.401 1.00 84.31 208 ALA A O 1
ATOM 1658 N N . LYS A 1 209 ? 1.56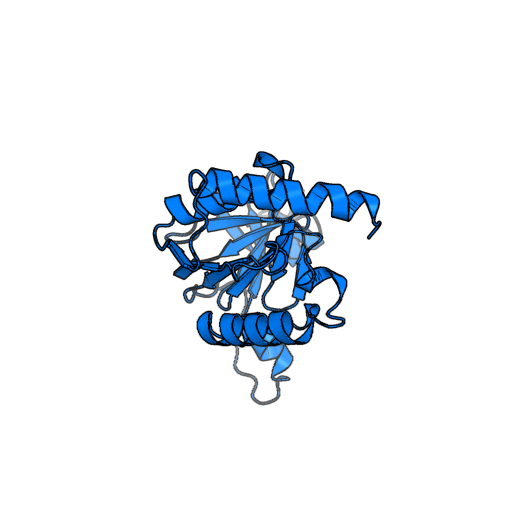2 -12.431 7.588 1.00 85.69 209 LYS A N 1
ATOM 1659 C CA . LYS A 1 209 ? 1.656 -13.846 7.995 1.00 85.69 209 LYS A CA 1
ATOM 1660 C C . LYS A 1 209 ? 0.351 -14.372 8.594 1.00 85.69 209 LYS A C 1
ATOM 1662 O O . LYS A 1 209 ? 0.295 -15.532 8.998 1.00 85.69 209 LYS A O 1
ATOM 1667 N N . MET A 1 210 ? -0.655 -13.511 8.703 1.00 88.81 210 MET A N 1
ATOM 1668 C CA . MET A 1 210 ? -1.974 -13.809 9.237 1.00 88.81 210 MET A CA 1
ATOM 1669 C C . MET A 1 210 ? -3.003 -13.533 8.148 1.00 88.81 210 MET A C 1
ATOM 1671 O O . MET A 1 210 ? -2.850 -12.591 7.373 1.00 88.81 210 MET A O 1
ATOM 1675 N N . ASP A 1 211 ? -4.060 -14.334 8.098 1.00 90.31 211 ASP A N 1
ATOM 1676 C CA . ASP A 1 211 ? -5.261 -13.882 7.401 1.00 90.31 211 ASP A CA 1
ATOM 1677 C C . ASP A 1 211 ? -5.948 -12.752 8.193 1.00 90.31 211 ASP A C 1
ATOM 1679 O O . ASP A 1 211 ? -5.610 -12.450 9.345 1.00 90.31 211 ASP A O 1
ATOM 1683 N N . GLU A 1 212 ? -6.924 -12.112 7.559 1.00 93.38 212 GLU A N 1
ATOM 1684 C CA . GLU A 1 212 ? -7.651 -10.984 8.135 1.00 93.38 212 GLU A CA 1
ATOM 1685 C C . GLU A 1 212 ? -8.309 -11.323 9.486 1.00 93.38 212 GLU A C 1
ATOM 1687 O O . GLU A 1 212 ? -8.268 -10.514 10.416 1.00 93.38 212 GLU A O 1
ATOM 1692 N N . GLU A 1 213 ? -8.859 -12.531 9.647 1.00 93.69 213 GLU A N 1
ATOM 1693 C CA . GLU A 1 213 ? -9.537 -12.939 10.880 1.00 93.69 213 GLU A CA 1
ATOM 1694 C C . GLU A 1 213 ? -8.533 -13.179 12.016 1.00 93.69 213 GLU A C 1
ATOM 1696 O O . GLU A 1 213 ? -8.733 -12.720 13.148 1.00 93.69 213 GLU A O 1
ATOM 1701 N N . GLN A 1 214 ? -7.421 -13.848 11.719 1.00 95.12 214 GLN A N 1
ATOM 1702 C CA . GLN A 1 214 ? -6.310 -14.046 12.645 1.00 95.12 214 GLN A CA 1
ATOM 1703 C C . GLN A 1 214 ? -5.726 -12.706 13.100 1.00 95.12 214 GLN A C 1
ATOM 1705 O O . GLN A 1 214 ? -5.487 -12.511 14.300 1.00 95.12 214 GLN A O 1
ATOM 1710 N N . PHE A 1 215 ? -5.548 -11.763 12.170 1.00 94.69 215 PHE A N 1
ATOM 1711 C CA . PHE A 1 215 ? -5.081 -10.421 12.493 1.00 94.69 215 PHE A CA 1
ATOM 1712 C C . PHE A 1 215 ? -6.111 -9.657 13.338 1.00 94.69 215 PHE A C 1
ATOM 1714 O O . PHE A 1 215 ? -5.746 -9.039 14.342 1.00 94.69 215 PHE A O 1
ATOM 1721 N N . ALA A 1 216 ? -7.408 -9.764 13.039 1.00 94.56 216 ALA A N 1
ATOM 1722 C CA . ALA A 1 216 ? -8.467 -9.176 13.858 1.00 94.56 216 ALA A CA 1
ATOM 1723 C C . ALA A 1 216 ? -8.458 -9.705 15.299 1.00 94.56 216 ALA A C 1
ATOM 1725 O O . ALA A 1 216 ? -8.494 -8.907 16.237 1.00 94.56 216 ALA A O 1
ATOM 1726 N N . GLN A 1 217 ? -8.319 -11.018 15.496 1.00 93.81 217 GLN A N 1
ATOM 1727 C CA . GLN A 1 217 ? -8.199 -11.622 16.829 1.00 93.81 217 GLN A CA 1
ATOM 1728 C C . GLN A 1 217 ? -6.917 -11.198 17.558 1.00 93.81 217 GLN A C 1
ATOM 1730 O O . GLN A 1 217 ? -6.882 -11.137 18.791 1.00 93.81 217 GLN A O 1
ATOM 1735 N N . TYR A 1 218 ? -5.829 -10.963 16.822 1.00 92.12 218 TYR A N 1
ATOM 1736 C CA . TYR A 1 218 ? -4.588 -10.435 17.382 1.00 92.12 218 TYR A CA 1
ATOM 1737 C C . TYR A 1 218 ? -4.780 -8.999 17.891 1.00 92.12 218 TYR A C 1
ATOM 1739 O O . TYR A 1 218 ? -4.458 -8.714 19.048 1.00 92.12 218 TYR A O 1
ATOM 1747 N N . ILE A 1 219 ? -5.373 -8.124 17.075 1.00 91.88 219 ILE A N 1
ATOM 1748 C CA . ILE A 1 219 ? -5.679 -6.739 17.456 1.00 91.88 219 ILE A CA 1
ATOM 1749 C C . ILE A 1 219 ? -6.678 -6.683 18.614 1.00 91.88 219 ILE A C 1
ATOM 1751 O O . ILE A 1 219 ? -6.471 -5.913 19.551 1.00 91.88 219 ILE A O 1
ATOM 1755 N N . GLU A 1 220 ? -7.710 -7.529 18.617 1.00 91.00 220 GLU A N 1
ATOM 1756 C CA . GLU A 1 220 ? -8.685 -7.590 19.709 1.00 91.00 220 GLU A CA 1
ATOM 1757 C C . GLU A 1 220 ? -7.998 -7.888 21.047 1.00 91.00 220 GLU A C 1
ATOM 1759 O O . GLU A 1 220 ? -8.159 -7.137 22.013 1.00 91.00 220 GLU A O 1
ATOM 1764 N N . ARG A 1 221 ? -7.143 -8.920 21.084 1.00 89.44 221 ARG A N 1
ATOM 1765 C CA . ARG A 1 221 ? -6.364 -9.285 22.277 1.00 89.44 221 ARG A CA 1
ATOM 1766 C C . ARG A 1 221 ? -5.516 -8.119 22.779 1.00 89.44 221 ARG A C 1
ATOM 1768 O O . ARG A 1 221 ? -5.556 -7.811 23.969 1.00 89.44 221 ARG A O 1
ATOM 1775 N N . LEU A 1 222 ? -4.810 -7.429 21.886 1.00 87.69 222 LEU A N 1
ATOM 1776 C CA . LEU A 1 222 ? -4.029 -6.245 22.253 1.00 87.69 222 LEU A CA 1
ATOM 1777 C C . LEU A 1 222 ? -4.905 -5.106 22.783 1.00 87.69 222 LEU A C 1
ATOM 1779 O O . LEU A 1 222 ? -4.551 -4.471 23.779 1.00 87.69 222 LEU A O 1
ATOM 1783 N N . SER A 1 223 ? -6.056 -4.871 22.152 1.00 84.25 223 SER A N 1
ATOM 1784 C CA . SER A 1 223 ? -6.977 -3.804 22.539 1.00 84.25 223 SER A CA 1
ATOM 1785 C C . SER A 1 223 ? -7.574 -4.028 23.929 1.00 84.25 223 SER A C 1
ATOM 1787 O O . SER A 1 223 ? -7.729 -3.067 24.675 1.00 84.25 223 SER A O 1
ATOM 1789 N N . THR A 1 224 ? -7.835 -5.285 24.305 1.00 79.62 224 THR A N 1
ATOM 1790 C CA . THR A 1 224 ? -8.349 -5.658 25.635 1.00 79.62 224 THR A CA 1
ATOM 1791 C C . THR A 1 224 ? -7.276 -5.663 26.723 1.00 79.62 224 THR A C 1
ATOM 1793 O O . THR A 1 224 ? -7.581 -5.363 27.871 1.00 79.62 224 THR A O 1
ATOM 1796 N N . ALA A 1 225 ? -6.021 -5.970 26.377 1.00 69.88 225 ALA A N 1
ATOM 1797 C CA . ALA A 1 225 ? -4.898 -5.987 27.318 1.00 69.88 225 ALA A CA 1
ATOM 1798 C C . ALA A 1 225 ? -4.316 -4.591 27.609 1.00 69.88 225 ALA A C 1
ATOM 1800 O O . ALA A 1 225 ? -3.539 -4.435 28.547 1.00 69.88 225 ALA A O 1
ATOM 1801 N N . SER A 1 226 ? -4.660 -3.593 26.790 1.00 56.44 226 SER A N 1
ATOM 1802 C CA . SER A 1 226 ? -4.182 -2.207 26.906 1.00 56.44 226 SER A CA 1
ATOM 1803 C C . SER A 1 226 ? -5.124 -1.298 27.716 1.00 56.44 226 SER A C 1
ATOM 1805 O O . SER A 1 226 ? -4.930 -0.080 27.708 1.00 56.44 226 SER A O 1
ATOM 1807 N N . VAL A 1 227 ? -6.148 -1.874 28.364 1.00 47.25 227 VAL A N 1
ATOM 1808 C CA . VAL A 1 227 ? -7.108 -1.194 29.258 1.00 47.25 227 VAL A CA 1
ATOM 1809 C C . VAL A 1 227 ? -6.693 -1.365 30.713 1.00 47.25 227 VAL A C 1
ATOM 1811 O O . VAL A 1 227 ? -6.358 -2.507 31.096 1.00 47.25 227 VAL A O 1
#

Radius of gyration: 19.07 Å; Cα contacts (8 Å, |Δi|>4): 428; chains: 1; bounding box: 48×43×60 Å

Nearest PDB structures (foldseek):
  2mio-assembly1_A  TM=5.313E-01  e=2.144E+00  Homo sapiens
  8dx4-assembly3_C  TM=2.076E-01  e=1.683E+00  Escherichia coli
  3lod-assembly1_A  TM=1.828E-01  e=9.136E+00  Klebsiella pneumoniae subsp. pneumoniae MGH 78578
  6h68-assembly1_H  TM=1.640E-01  e=3.922E+00  Saccharomyces cerevisiae S288C

Sequence (227 aa):
MSNEFRSANLPAWKEMISNLFAGSTPKVVQWEELEMIARVLNTIGYNNSGVSNHIFLPPSGGLDLMEASLGEEQGCIEIKHDAGPMIVKPNVLTFRSFGNSGDWDYFHLDFKLLEPSGIYTYEENENEDPFVTEVRTTYEPLTRFPGGTYEDISIANRGFTHNEYGDEIPLPEGTQSITRYMRGSVVIFAKSSIYNLFLKDTYDGRHAKMDEEQFAQYIERLSTASV

pLDDT: mean 89.8, std 9.51, range [47.25, 98.75]

Solvent-accessible surface area (backbone atoms only — not comparable to full-atom values): 12398 Å² total; per-residue (Å²): 136,58,71,70,56,36,72,50,41,45,56,51,43,48,51,52,51,25,61,76,42,77,70,57,75,61,54,66,51,77,37,63,52,67,71,57,38,28,50,52,45,26,59,58,5,29,79,68,54,72,35,60,34,30,32,33,40,39,85,36,45,79,43,35,44,30,39,42,39,81,34,92,53,90,76,27,31,31,39,31,34,81,92,38,46,33,37,36,23,66,46,37,36,33,41,41,38,77,86,61,96,58,51,79,31,33,38,38,37,37,41,33,85,39,81,80,90,72,75,72,85,81,76,89,54,94,83,56,56,67,66,59,54,50,50,62,69,27,42,45,68,26,16,33,40,70,92,76,50,77,44,56,35,64,43,52,75,71,56,42,43,64,50,100,87,66,49,83,38,73,58,63,83,74,53,39,64,38,33,40,38,24,42,41,29,34,41,38,33,43,46,59,14,52,66,70,71,70,46,86,72,67,43,70,14,63,62,36,77,37,57,73,66,57,40,50,54,50,50,50,54,51,60,63,71,74,107

Organism: Bacillus cereus (NCBI:txid1396)

Secondary structure (DSSP, 8-state):
--HHHHHHHHHHHHHHHHHHTTT---SEEEE-SHHHHHHHHHHHSHHHH---EEEEETTEEEE-EEEEEE-SSTT-EEEEETTEEEEE-EEEEEEE--SSSSTT-EEEEEEPP----SSS-----TTS-HHHHHHHTTEEEEEEPTTS-EEEHHHHHHTEEE-TTS-EEEPPTT-EEEEEE-S-EEEEEETT-HHHHH-TTTTS-GGGGS-HHHHHHHHHHHHHHT-

Mean predicted aligned error: 5.32 Å